Protein AF-A0A7Z9JNP3-F1 (afdb_monomer_lite)

Sequence (221 aa):
MPEEWVGAFLYWDGLEEPARVAVDQLIESVGLEGPLVWSDNAQQACYLELWRLRQGDVSQTTNIVERLRAGANDPNPAYGRNALCALTLEVIRADKTGSSEAADLIQRLVDVLDDGPSFSALGGLRMELAWILEERGEVETAARVIGYNSTPTPNPFSFAMSSVNREAGRLNDMAGDHARALQFYRTFVLARGSADSRLSAEVESIASRIAELEAELDQRR

Foldseek 3Di:
DPPLQQCCCQFFVVPVVSVVVSLVVLDVQQDDDAADAPVGRLVSLLSNLVSCLVVVNLPCLVVSLVSLCRRWPDCQLLATPSNVSSLLSVLSSCLSVVNPCNVVSLVVNLVSVVSHRPDLPCLVSLQSSLVSCVVVVVLVSSLVSLCSNPPLPPPLPNRRLLRSLQVNLVSCVVVVVLVRSLSSLVSNLVSCVPPDPVCVVVSVVSVVVNVVSVVVVVVVD

pLDDT: mean 83.73, std 14.32, range [40.62, 98.06]

Structure (mmCIF, N/CA/C/O backbone):
data_AF-A0A7Z9JNP3-F1
#
_entry.id   AF-A0A7Z9JNP3-F1
#
loop_
_atom_site.group_PDB
_atom_site.id
_atom_site.type_symbol
_atom_site.label_atom_id
_atom_site.label_alt_id
_atom_site.label_comp_id
_atom_site.label_asym_id
_atom_site.label_entity_id
_atom_site.label_seq_id
_atom_site.pdbx_PDB_ins_code
_atom_site.Cartn_x
_atom_site.Cartn_y
_atom_site.Cartn_z
_atom_site.occupancy
_atom_site.B_iso_or_equiv
_atom_site.auth_seq_id
_atom_site.auth_comp_id
_atom_site.auth_asym_id
_atom_site.auth_atom_id
_atom_site.pdbx_PDB_model_num
ATOM 1 N N . MET A 1 1 ? 22.320 5.758 4.653 1.00 47.47 1 MET A N 1
ATOM 2 C CA . MET A 1 1 ? 21.188 5.771 5.606 1.00 47.47 1 MET A CA 1
ATOM 3 C C . MET A 1 1 ? 20.684 4.333 5.713 1.00 47.47 1 MET A C 1
ATOM 5 O O . MET A 1 1 ? 20.683 3.694 4.668 1.00 47.47 1 MET A O 1
ATOM 9 N N . PRO A 1 2 ? 20.365 3.765 6.894 1.00 56.34 2 PRO A N 1
ATOM 10 C CA . PRO A 1 2 ? 19.871 2.385 6.940 1.00 56.34 2 PRO A CA 1
ATOM 11 C C . PRO A 1 2 ? 18.589 2.263 6.101 1.00 56.34 2 PRO A C 1
ATOM 13 O O . PRO A 1 2 ? 17.761 3.170 6.141 1.00 56.34 2 PRO A O 1
ATOM 16 N N . GLU A 1 3 ? 18.446 1.181 5.333 1.00 59.31 3 GLU A N 1
ATOM 17 C CA . GLU A 1 3 ? 17.363 0.956 4.350 1.00 59.31 3 GLU A CA 1
ATOM 18 C C . GLU A 1 3 ? 15.958 1.150 4.935 1.00 59.31 3 GLU A C 1
ATOM 20 O O . GLU A 1 3 ? 15.046 1.624 4.260 1.00 59.31 3 GLU A O 1
ATOM 25 N N . GLU A 1 4 ? 15.807 0.850 6.223 1.00 59.31 4 GLU A N 1
ATOM 26 C CA . GLU A 1 4 ? 14.577 1.050 6.983 1.00 59.31 4 GLU A CA 1
ATOM 27 C C . GLU A 1 4 ? 14.137 2.521 6.959 1.00 59.31 4 GLU A C 1
ATOM 29 O O . GLU A 1 4 ? 12.992 2.802 6.619 1.00 59.31 4 GLU A O 1
ATOM 34 N N . TRP A 1 5 ? 15.048 3.473 7.182 1.00 58.75 5 TRP A N 1
ATOM 35 C CA . TRP A 1 5 ? 14.739 4.910 7.212 1.00 58.75 5 TRP A CA 1
ATOM 36 C C . TRP A 1 5 ? 14.273 5.458 5.865 1.00 58.75 5 TRP A C 1
ATOM 38 O O . TRP A 1 5 ? 13.402 6.324 5.825 1.00 58.75 5 TRP A O 1
ATOM 48 N N . VAL A 1 6 ? 14.802 4.921 4.764 1.00 64.31 6 VAL A N 1
ATOM 49 C CA . VAL A 1 6 ? 14.357 5.280 3.412 1.00 64.31 6 VAL A CA 1
ATOM 50 C C . VAL A 1 6 ? 12.891 4.887 3.223 1.00 64.31 6 VAL A C 1
ATOM 52 O O . VAL A 1 6 ? 12.087 5.701 2.776 1.00 64.31 6 VAL A O 1
ATOM 55 N N . GLY A 1 7 ? 12.510 3.688 3.670 1.00 62.34 7 GLY A N 1
ATOM 56 C CA . GLY A 1 7 ? 11.112 3.264 3.698 1.00 62.34 7 GLY A CA 1
ATOM 57 C C . GLY A 1 7 ? 10.208 4.199 4.517 1.00 62.34 7 GLY A C 1
ATOM 58 O O . GLY A 1 7 ? 9.111 4.514 4.062 1.00 62.34 7 GLY A O 1
ATOM 59 N N . ALA A 1 8 ? 10.643 4.691 5.689 1.00 63.53 8 ALA A N 1
ATOM 60 C CA . ALA A 1 8 ? 9.829 5.623 6.506 1.00 63.53 8 ALA A CA 1
ATOM 61 C C . ALA A 1 8 ? 9.504 6.887 5.768 1.00 63.53 8 ALA A C 1
ATOM 63 O O . ALA A 1 8 ? 8.351 7.320 5.757 1.00 63.53 8 ALA A O 1
ATOM 64 N N . PHE A 1 9 ? 10.549 7.500 5.229 1.00 65.50 9 PHE A N 1
ATOM 65 C CA . PHE A 1 9 ? 10.418 8.811 4.645 1.00 65.50 9 PHE A CA 1
ATOM 66 C C . PHE A 1 9 ? 9.533 8.748 3.403 1.00 65.50 9 PHE A C 1
ATOM 68 O O . PHE A 1 9 ? 8.703 9.629 3.210 1.00 65.50 9 PHE A O 1
ATOM 75 N N . LEU A 1 10 ? 9.616 7.661 2.632 1.00 66.62 10 LEU A N 1
ATOM 76 C CA . LEU A 1 10 ? 8.802 7.484 1.432 1.00 66.62 10 LEU A CA 1
ATOM 77 C C . LEU A 1 10 ? 7.345 7.082 1.717 1.00 66.62 10 LEU A C 1
ATOM 79 O O . LEU A 1 10 ? 6.461 7.502 0.970 1.00 66.62 10 LEU A O 1
ATOM 83 N N . TYR A 1 11 ? 7.073 6.290 2.762 1.00 61.62 11 TYR A N 1
ATOM 84 C CA . TYR A 1 11 ? 5.750 5.662 2.932 1.00 61.62 11 TYR A CA 1
ATOM 85 C C . TYR A 1 11 ? 5.031 5.959 4.242 1.00 61.62 11 TYR A C 1
ATOM 87 O O . TYR A 1 11 ? 3.802 5.938 4.259 1.00 61.62 11 TYR A O 1
ATOM 95 N N . TRP A 1 12 ? 5.747 6.216 5.335 1.00 64.75 12 TRP A N 1
ATOM 96 C CA . TRP A 1 12 ? 5.197 5.929 6.661 1.00 64.75 12 TRP A CA 1
ATOM 97 C C . TRP A 1 12 ? 5.073 7.131 7.584 1.00 64.75 12 TRP A C 1
ATOM 99 O O . TRP A 1 12 ? 4.106 7.186 8.343 1.00 64.75 12 TRP A O 1
ATOM 109 N N . ASP A 1 13 ? 5.992 8.092 7.490 1.00 59.16 13 ASP A N 1
ATOM 110 C CA . ASP A 1 13 ? 5.968 9.303 8.321 1.00 59.16 13 ASP A CA 1
ATOM 111 C C . ASP A 1 13 ? 5.524 10.558 7.548 1.00 59.16 13 ASP A C 1
ATOM 113 O O . ASP A 1 13 ? 5.368 11.621 8.144 1.00 59.16 13 ASP A O 1
ATOM 117 N N . GLY A 1 14 ? 5.304 10.454 6.229 1.00 56.72 14 GLY A N 1
ATOM 118 C CA . GLY A 1 14 ? 4.785 11.556 5.405 1.00 56.72 14 GLY A CA 1
ATOM 119 C C . GLY A 1 14 ? 5.696 12.790 5.353 1.00 56.72 14 GLY A C 1
ATOM 120 O O . GLY A 1 14 ? 5.239 13.887 5.039 1.00 56.72 14 GLY A O 1
ATOM 121 N N . LEU A 1 15 ? 6.979 12.632 5.689 1.00 65.88 15 LEU A N 1
ATOM 122 C CA . LEU A 1 15 ? 7.949 13.722 5.724 1.00 65.88 15 LEU A CA 1
ATOM 123 C C . LEU A 1 15 ? 8.593 13.893 4.343 1.00 65.88 15 LEU A C 1
ATOM 125 O O . LEU A 1 15 ? 9.523 13.170 3.990 1.00 65.88 15 LEU A O 1
ATOM 129 N N . GLU A 1 16 ? 8.114 14.878 3.582 1.00 67.81 16 GLU A N 1
ATOM 130 C CA . GLU A 1 16 ? 8.533 15.118 2.193 1.00 67.81 16 GLU A CA 1
ATOM 131 C C . GLU A 1 16 ? 10.032 15.446 2.050 1.00 67.81 16 GLU A C 1
ATOM 133 O O . GLU A 1 16 ? 10.705 14.903 1.177 1.00 67.81 16 GLU A O 1
ATOM 138 N N . GLU A 1 17 ? 10.581 16.297 2.920 1.00 71.31 17 GLU A N 1
ATOM 139 C CA . GLU A 1 17 ? 11.987 16.724 2.843 1.00 71.31 17 GLU A CA 1
ATOM 140 C C . GLU A 1 17 ? 12.977 15.548 3.018 1.00 71.31 17 GLU A C 1
ATOM 142 O O . GLU A 1 17 ? 13.812 15.318 2.139 1.00 71.31 17 GLU A O 1
ATOM 147 N N . PRO A 1 18 ? 12.868 14.714 4.074 1.00 70.94 18 PRO A N 1
ATOM 148 C CA . PRO A 1 18 ? 13.636 13.473 4.168 1.00 70.94 18 PRO A CA 1
ATOM 149 C C . PRO A 1 18 ? 13.397 12.486 3.018 1.00 70.94 18 PRO A C 1
ATOM 151 O O . PRO A 1 18 ? 14.323 11.768 2.634 1.00 70.94 18 PRO A O 1
ATOM 154 N N . ALA A 1 19 ? 12.182 12.445 2.457 1.00 73.00 19 ALA A N 1
ATOM 155 C CA . ALA A 1 19 ? 11.850 11.563 1.340 1.00 73.00 19 ALA A CA 1
ATOM 156 C C . ALA A 1 19 ? 12.645 11.938 0.085 1.00 73.00 19 ALA A C 1
ATOM 158 O O . ALA A 1 19 ? 13.224 11.064 -0.556 1.00 73.00 19 ALA A O 1
ATOM 159 N N . ARG A 1 20 ? 12.751 13.238 -0.223 1.00 78.44 20 ARG A N 1
ATOM 160 C CA . ARG A 1 20 ? 13.535 13.743 -1.363 1.00 78.44 20 ARG A CA 1
ATOM 161 C C . ARG A 1 20 ? 15.013 13.367 -1.257 1.00 78.44 20 ARG A C 1
ATOM 163 O O . ARG A 1 20 ? 15.577 12.855 -2.217 1.00 78.44 20 ARG A O 1
ATOM 170 N N . VAL A 1 21 ? 15.617 13.528 -0.077 1.00 78.31 21 VAL A N 1
ATOM 171 C CA . VAL A 1 21 ? 17.020 13.130 0.156 1.00 78.31 21 VAL A CA 1
ATOM 172 C C . VAL A 1 21 ? 17.218 11.621 -0.026 1.00 78.31 21 VAL A C 1
ATOM 174 O O . VAL A 1 21 ? 18.245 11.182 -0.545 1.00 78.31 21 VAL A O 1
ATOM 177 N N . ALA A 1 22 ? 16.244 10.814 0.397 1.00 79.88 22 ALA A N 1
ATOM 178 C CA . ALA A 1 22 ? 16.296 9.368 0.231 1.00 79.88 22 ALA A CA 1
ATOM 179 C C . ALA A 1 22 ? 16.173 8.942 -1.246 1.00 79.88 22 ALA A C 1
ATOM 181 O O . ALA A 1 22 ? 16.866 8.017 -1.667 1.00 79.88 22 ALA A O 1
ATOM 182 N N . VAL A 1 23 ? 15.350 9.634 -2.043 1.00 84.44 23 VAL A N 1
ATOM 183 C CA . VAL A 1 23 ? 15.176 9.370 -3.484 1.00 84.44 23 VAL A CA 1
ATOM 184 C C . VAL A 1 23 ? 16.486 9.514 -4.255 1.00 84.44 23 VAL A C 1
ATOM 186 O O . VAL A 1 23 ? 16.815 8.620 -5.034 1.00 84.44 23 VAL A O 1
ATOM 189 N N . ASP A 1 24 ? 17.258 10.576 -4.020 1.00 83.00 24 ASP A N 1
ATOM 190 C CA . ASP A 1 24 ? 18.524 10.793 -4.736 1.00 83.00 24 ASP A CA 1
ATOM 191 C C . ASP A 1 24 ? 19.518 9.641 -4.497 1.00 83.00 24 ASP A C 1
ATOM 193 O O . ASP A 1 24 ? 20.153 9.149 -5.431 1.00 83.00 24 ASP A O 1
ATOM 197 N N . GLN A 1 25 ? 19.587 9.137 -3.260 1.00 80.88 25 GLN A N 1
ATOM 198 C CA . GLN A 1 25 ? 20.422 7.982 -2.901 1.00 80.88 25 GLN A CA 1
ATOM 199 C C . GLN A 1 25 ? 19.912 6.682 -3.536 1.00 80.88 25 GLN A C 1
ATOM 201 O O . GLN A 1 25 ? 20.702 5.842 -3.976 1.00 80.88 25 GLN A O 1
ATOM 206 N N . LEU A 1 26 ? 18.589 6.507 -3.606 1.00 85.25 26 LEU A N 1
ATOM 207 C CA . LEU A 1 26 ? 17.993 5.348 -4.261 1.00 85.25 26 LEU A CA 1
ATOM 208 C C . LEU A 1 26 ? 18.304 5.329 -5.757 1.00 85.25 26 LEU A C 1
ATOM 210 O O . LEU A 1 26 ? 18.683 4.276 -6.264 1.00 85.25 26 LEU A O 1
ATOM 214 N N . ILE A 1 27 ? 18.207 6.470 -6.447 1.00 88.38 27 ILE A N 1
ATOM 215 C CA . ILE A 1 27 ? 18.516 6.570 -7.882 1.00 88.38 27 ILE A CA 1
ATOM 216 C C . ILE A 1 27 ? 19.938 6.074 -8.166 1.00 88.38 27 ILE A C 1
ATOM 218 O O . ILE A 1 27 ? 20.132 5.287 -9.093 1.00 88.38 27 ILE A O 1
ATOM 222 N N . GLU A 1 28 ? 20.914 6.482 -7.351 1.00 86.56 28 GLU A N 1
ATOM 223 C CA . GLU A 1 28 ? 22.301 6.033 -7.495 1.00 86.56 28 GLU A CA 1
ATOM 224 C C . GLU A 1 28 ? 22.440 4.518 -7.266 1.00 86.56 28 GLU A C 1
ATOM 226 O O . GLU A 1 28 ? 23.049 3.826 -8.081 1.00 86.56 28 GLU A O 1
ATOM 231 N N . SER A 1 29 ? 21.824 3.979 -6.206 1.00 85.94 29 SER A N 1
ATOM 232 C CA . SER A 1 29 ? 21.938 2.550 -5.863 1.00 85.94 29 SER A CA 1
ATOM 233 C C . SER A 1 29 ? 21.256 1.596 -6.856 1.00 85.94 29 SER A C 1
ATOM 235 O O . SER A 1 29 ? 21.731 0.481 -7.075 1.00 85.94 29 SER A O 1
ATOM 237 N N . VAL A 1 30 ? 20.152 2.018 -7.480 1.00 90.94 30 VAL A N 1
ATOM 238 C CA . VAL A 1 30 ? 19.387 1.195 -8.433 1.00 90.94 30 VAL A CA 1
ATOM 239 C C . VAL A 1 30 ? 20.140 1.009 -9.750 1.00 90.94 30 VAL A C 1
ATOM 241 O O . VAL A 1 30 ? 20.012 -0.032 -10.405 1.00 90.94 30 VAL A O 1
ATOM 244 N N . GLY A 1 31 ? 20.939 2.003 -10.142 1.00 88.12 31 GLY A N 1
ATOM 245 C CA . GLY A 1 31 ? 21.643 2.008 -11.418 1.00 88.12 31 GLY A CA 1
ATOM 246 C C . GLY A 1 31 ? 20.706 2.035 -12.634 1.00 88.12 31 GLY A C 1
ATOM 247 O O . GLY A 1 31 ? 19.482 1.897 -12.542 1.00 88.12 31 GLY A O 1
ATOM 248 N N . LEU A 1 32 ? 21.296 2.224 -13.813 1.00 86.56 32 LEU A N 1
ATOM 249 C CA . LEU A 1 32 ? 20.543 2.491 -15.045 1.00 86.56 32 LEU A CA 1
ATOM 250 C C . LEU A 1 32 ? 20.162 1.230 -15.829 1.00 86.56 32 LEU A C 1
ATOM 252 O O . LEU A 1 32 ? 19.174 1.242 -16.556 1.00 86.56 32 LEU A O 1
ATOM 256 N N . GLU A 1 33 ? 20.921 0.142 -15.689 1.00 89.25 33 GLU A N 1
ATOM 257 C CA . GLU A 1 33 ? 20.794 -1.038 -16.548 1.00 89.25 33 GLU A CA 1
ATOM 258 C C . GLU A 1 33 ? 20.901 -2.350 -15.760 1.00 89.25 33 GLU A C 1
ATOM 260 O O . GLU A 1 33 ? 21.256 -2.378 -14.581 1.00 89.25 33 GLU A O 1
ATOM 265 N N . GLY A 1 34 ? 20.587 -3.450 -16.445 1.00 94.00 34 GLY A N 1
ATOM 266 C CA . GLY A 1 34 ? 20.754 -4.811 -15.946 1.00 94.00 34 GLY A CA 1
ATOM 267 C C . GLY A 1 34 ? 19.619 -5.314 -15.043 1.00 94.00 34 GLY A C 1
ATOM 268 O O . GLY A 1 34 ? 18.765 -4.534 -14.606 1.00 94.00 34 GLY A O 1
ATOM 269 N N . PRO A 1 35 ? 19.585 -6.632 -14.776 1.00 96.69 35 PRO A N 1
ATOM 270 C CA . PRO A 1 35 ? 18.631 -7.234 -13.850 1.00 96.69 35 PRO A CA 1
ATOM 271 C C . PRO A 1 35 ? 18.764 -6.662 -12.434 1.00 96.69 35 PRO A C 1
ATOM 273 O O . PRO A 1 35 ? 19.869 -6.376 -11.977 1.00 96.69 35 PRO A O 1
ATOM 276 N N . LEU A 1 36 ? 17.640 -6.535 -11.730 1.00 96.19 36 LEU A N 1
ATOM 277 C CA . LEU A 1 36 ? 17.607 -6.105 -10.332 1.00 96.19 36 LEU A CA 1
ATOM 278 C C . LEU A 1 36 ? 17.542 -7.327 -9.417 1.00 96.19 36 LEU A C 1
ATOM 280 O O . LEU A 1 36 ? 16.616 -8.123 -9.542 1.00 96.19 36 LEU A O 1
ATOM 284 N N . VAL A 1 37 ? 18.468 -7.472 -8.471 1.00 93.44 37 VAL A N 1
ATOM 285 C CA . VAL A 1 37 ? 18.513 -8.618 -7.542 1.00 93.44 37 VAL A CA 1
ATOM 286 C C . VAL A 1 37 ? 18.136 -8.157 -6.135 1.00 93.44 37 VAL A C 1
ATOM 288 O O . VAL A 1 37 ? 18.590 -7.109 -5.678 1.00 93.44 37 VAL A O 1
ATOM 291 N N . TRP A 1 38 ? 17.289 -8.923 -5.434 1.00 88.94 38 TRP A N 1
ATOM 292 C CA . TRP A 1 38 ? 16.749 -8.514 -4.126 1.00 88.94 38 TRP A CA 1
ATOM 293 C C . TRP A 1 38 ? 17.805 -8.258 -3.053 1.00 88.94 38 TRP A C 1
ATOM 295 O O . TRP A 1 38 ? 17.604 -7.383 -2.220 1.00 88.94 38 TRP A O 1
ATOM 305 N N . SER A 1 39 ? 18.910 -9.004 -3.057 1.00 85.69 39 SER A N 1
ATOM 306 C CA . SER A 1 39 ? 20.009 -8.813 -2.102 1.00 85.69 39 SER A CA 1
ATOM 307 C C . SER A 1 39 ? 20.830 -7.547 -2.341 1.00 85.69 39 SER A C 1
ATOM 309 O O . SER A 1 39 ? 21.627 -7.198 -1.475 1.00 85.69 39 SER A O 1
ATOM 311 N N . ASP A 1 40 ? 20.650 -6.894 -3.493 1.00 88.69 40 ASP A N 1
ATOM 312 C CA . ASP A 1 40 ? 21.568 -5.868 -3.979 1.00 88.69 40 ASP A CA 1
ATOM 313 C C . ASP A 1 40 ? 20.840 -4.530 -4.172 1.00 88.69 40 ASP A C 1
ATOM 315 O O . ASP A 1 40 ? 21.176 -3.544 -3.522 1.00 88.69 40 ASP A O 1
ATOM 319 N N . ASN A 1 41 ? 19.851 -4.482 -5.072 1.00 89.62 41 ASN A N 1
ATOM 320 C CA . ASN A 1 41 ? 19.238 -3.225 -5.521 1.00 89.62 41 ASN A CA 1
ATOM 321 C C . ASN A 1 41 ? 17.733 -3.303 -5.851 1.00 89.62 41 ASN A C 1
ATOM 323 O O . ASN A 1 41 ? 17.101 -2.269 -6.089 1.00 89.62 41 ASN A O 1
ATOM 327 N N . ALA A 1 42 ? 17.120 -4.493 -5.879 1.00 91.25 42 ALA A N 1
ATOM 328 C CA . ALA A 1 42 ? 15.709 -4.613 -6.264 1.00 91.25 42 ALA A CA 1
ATOM 329 C C . ALA A 1 42 ? 14.751 -4.022 -5.222 1.00 91.25 42 ALA A C 1
ATOM 331 O O . ALA A 1 42 ? 13.714 -3.471 -5.588 1.00 91.25 42 ALA A O 1
ATOM 332 N N . GLN A 1 43 ? 15.089 -4.106 -3.932 1.00 87.00 43 GLN A N 1
ATOM 333 C CA . GLN A 1 43 ? 14.263 -3.522 -2.875 1.00 87.00 43 GLN A CA 1
ATOM 334 C C . GLN A 1 43 ? 14.256 -1.989 -2.964 1.00 87.00 43 GLN A C 1
ATOM 336 O O . GLN A 1 43 ? 13.201 -1.363 -2.874 1.00 87.00 43 GLN A O 1
ATOM 341 N N . GLN A 1 44 ? 15.423 -1.398 -3.210 1.00 86.88 44 GLN A N 1
ATOM 342 C CA . GLN A 1 44 ? 15.619 0.031 -3.434 1.00 86.88 44 GLN A CA 1
ATOM 343 C C . GLN A 1 44 ? 14.837 0.494 -4.667 1.00 86.88 44 GLN A C 1
ATOM 345 O O . GLN A 1 44 ? 14.115 1.487 -4.598 1.00 86.88 44 GLN A O 1
ATOM 350 N N . ALA A 1 45 ? 14.910 -0.265 -5.765 1.00 91.62 45 ALA A N 1
ATOM 351 C CA . ALA A 1 45 ? 14.143 0.010 -6.978 1.00 91.62 45 ALA A CA 1
ATOM 352 C C . ALA A 1 45 ? 12.634 -0.049 -6.730 1.00 91.62 45 ALA A C 1
ATOM 354 O O . ALA A 1 45 ? 11.900 0.804 -7.220 1.00 91.62 45 ALA A O 1
ATOM 355 N N . CYS A 1 46 ? 12.182 -1.015 -5.927 1.00 89.62 46 CYS A N 1
ATOM 356 C CA . CYS A 1 46 ? 10.783 -1.146 -5.546 1.00 89.62 46 CYS A CA 1
ATOM 357 C C . CYS A 1 46 ? 10.274 0.112 -4.826 1.00 89.62 46 CYS A C 1
ATOM 359 O O . CYS A 1 46 ? 9.280 0.704 -5.237 1.00 89.62 46 CYS A O 1
ATOM 361 N N . TYR A 1 47 ? 10.985 0.561 -3.787 1.00 86.12 47 TYR A N 1
ATOM 362 C CA . TYR A 1 47 ? 10.610 1.758 -3.029 1.00 86.12 47 TYR A CA 1
ATOM 363 C C . TYR A 1 47 ? 10.745 3.052 -3.838 1.00 86.12 47 TYR A C 1
ATOM 365 O O . TYR A 1 47 ? 9.916 3.951 -3.729 1.00 86.12 47 TYR A O 1
ATOM 373 N N . LEU A 1 48 ? 11.765 3.165 -4.686 1.00 88.62 48 LEU A N 1
ATOM 374 C CA . LEU A 1 48 ? 11.883 4.321 -5.567 1.00 88.62 48 LEU A CA 1
ATOM 375 C C . LEU A 1 48 ? 10.680 4.410 -6.512 1.00 88.62 48 LEU A C 1
ATOM 377 O O . LEU A 1 48 ? 10.106 5.485 -6.695 1.00 88.62 48 LEU A O 1
ATOM 381 N N . GLU A 1 49 ? 10.288 3.280 -7.097 1.00 92.25 49 GLU A N 1
ATOM 382 C CA . GLU A 1 49 ? 9.244 3.268 -8.108 1.00 92.25 49 GLU A CA 1
ATOM 383 C C . GLU A 1 49 ? 7.844 3.440 -7.513 1.00 92.25 49 GLU A C 1
ATOM 385 O O . GLU A 1 49 ? 7.063 4.197 -8.086 1.00 92.25 49 GLU A O 1
ATOM 390 N N . LEU A 1 50 ? 7.514 2.868 -6.339 1.00 88.75 50 LEU A N 1
ATOM 391 C CA . LEU A 1 50 ? 6.206 3.199 -5.749 1.00 88.75 50 LEU A CA 1
ATOM 392 C C . LEU A 1 50 ? 6.153 4.669 -5.312 1.00 88.75 50 LEU A C 1
ATOM 394 O O . LEU A 1 50 ? 5.105 5.293 -5.451 1.00 88.75 50 LEU A O 1
ATOM 398 N N . TRP A 1 51 ? 7.264 5.264 -4.853 1.00 85.62 51 TRP A N 1
ATOM 399 C CA . TRP A 1 51 ? 7.287 6.702 -4.570 1.00 85.62 51 TRP A CA 1
ATOM 400 C C . TRP A 1 51 ? 6.997 7.532 -5.828 1.00 85.62 51 TRP A C 1
ATOM 402 O O . TRP A 1 51 ? 6.114 8.389 -5.792 1.00 85.62 51 TRP A O 1
ATOM 412 N N . ARG A 1 52 ? 7.663 7.242 -6.957 1.00 89.56 52 ARG A N 1
ATOM 413 C CA . ARG A 1 52 ? 7.403 7.906 -8.250 1.00 89.56 52 ARG A CA 1
ATOM 414 C C . ARG A 1 52 ? 5.950 7.767 -8.686 1.00 89.56 52 ARG A C 1
ATOM 416 O O . ARG A 1 52 ? 5.310 8.768 -9.006 1.00 89.56 52 ARG A O 1
ATOM 423 N N . LEU A 1 53 ? 5.399 6.558 -8.594 1.00 91.19 53 LEU A N 1
ATOM 424 C CA . LEU A 1 53 ? 4.001 6.294 -8.918 1.00 91.19 53 LEU A CA 1
ATOM 425 C C . LEU A 1 53 ? 3.046 7.125 -8.050 1.00 91.19 53 LEU A C 1
ATOM 427 O O . LEU A 1 53 ? 2.077 7.681 -8.572 1.00 91.19 53 LEU A O 1
ATOM 431 N N . ARG A 1 54 ? 3.315 7.293 -6.748 1.00 84.75 54 ARG A N 1
ATOM 432 C CA . ARG A 1 54 ? 2.517 8.183 -5.879 1.00 84.75 54 ARG A CA 1
ATOM 433 C C . ARG A 1 54 ? 2.585 9.646 -6.316 1.00 84.75 54 ARG A C 1
ATOM 435 O O . ARG A 1 54 ? 1.567 10.325 -6.245 1.00 84.75 54 ARG A O 1
ATOM 442 N N . GLN A 1 55 ? 3.725 10.096 -6.844 1.00 86.50 55 GLN A N 1
ATOM 443 C CA . GLN A 1 55 ? 3.867 11.422 -7.465 1.00 86.50 55 GLN A CA 1
ATOM 444 C C . GLN A 1 55 ? 3.217 11.523 -8.860 1.00 86.50 55 GLN A C 1
ATOM 446 O O . GLN A 1 55 ? 3.207 12.596 -9.459 1.00 86.50 55 GLN A O 1
ATOM 451 N N . GLY A 1 56 ? 2.674 10.422 -9.391 1.00 89.94 56 GLY A N 1
ATOM 452 C CA . GLY A 1 56 ? 2.087 10.356 -10.730 1.00 89.94 56 GLY A CA 1
ATOM 453 C C . GLY A 1 56 ? 3.105 10.136 -11.853 1.00 89.94 56 GLY A C 1
ATOM 454 O O . GLY A 1 56 ? 2.725 10.153 -13.022 1.00 89.94 56 GLY A O 1
ATOM 455 N N . ASP A 1 57 ? 4.378 9.905 -11.528 1.00 93.81 57 ASP A N 1
ATOM 456 C CA . ASP A 1 57 ? 5.399 9.550 -12.511 1.00 93.81 57 ASP A CA 1
ATOM 457 C C . ASP A 1 57 ? 5.354 8.043 -12.794 1.00 93.81 57 ASP A C 1
ATOM 459 O O . ASP A 1 57 ? 5.716 7.220 -11.957 1.00 93.81 57 ASP A O 1
ATOM 463 N N . VAL A 1 58 ? 4.893 7.695 -13.997 1.00 95.69 58 VAL A N 1
ATOM 464 C CA . VAL A 1 58 ? 4.804 6.315 -14.510 1.00 95.69 58 VAL A CA 1
ATOM 465 C C . VAL A 1 58 ? 5.896 5.999 -15.541 1.00 95.69 58 VAL A C 1
ATOM 467 O O . VAL A 1 58 ? 5.854 4.955 -16.198 1.00 95.69 58 VAL A O 1
ATOM 470 N N . SER A 1 59 ? 6.834 6.926 -15.771 1.00 94.38 59 SER A N 1
ATOM 471 C CA . SER A 1 59 ? 7.724 6.899 -16.940 1.00 94.38 59 SER A CA 1
ATOM 472 C C . SER A 1 59 ? 8.736 5.753 -16.917 1.00 94.38 59 SER A C 1
ATOM 474 O O . SER A 1 59 ? 9.117 5.254 -17.975 1.00 94.38 59 SER A O 1
ATOM 476 N N . GLN A 1 60 ? 9.152 5.316 -15.726 1.00 95.00 60 GLN A N 1
ATOM 477 C CA . GLN A 1 60 ? 10.161 4.269 -15.541 1.00 95.00 60 GLN A CA 1
ATOM 478 C C . GLN A 1 60 ? 9.565 2.906 -15.185 1.00 95.00 60 GLN A C 1
ATOM 480 O O . GLN A 1 60 ? 10.270 1.898 -15.240 1.00 95.00 60 GLN A O 1
ATOM 485 N N . THR A 1 61 ? 8.269 2.840 -14.883 1.00 96.56 61 THR A N 1
ATOM 486 C CA . THR A 1 61 ? 7.680 1.663 -14.242 1.00 96.56 61 THR A CA 1
ATOM 487 C C . THR A 1 61 ? 7.815 0.406 -15.088 1.00 96.56 61 THR A C 1
ATOM 489 O O . THR A 1 61 ? 8.198 -0.637 -14.568 1.00 96.56 61 THR A O 1
ATOM 492 N N . THR A 1 62 ? 7.582 0.498 -16.401 1.00 96.94 62 THR A N 1
ATOM 493 C CA . THR A 1 62 ? 7.752 -0.646 -17.312 1.00 96.94 62 THR A CA 1
ATOM 494 C C . THR A 1 62 ? 9.191 -1.170 -17.298 1.00 96.94 62 THR A C 1
ATOM 496 O O . THR A 1 62 ? 9.399 -2.374 -17.174 1.00 96.94 62 THR A O 1
ATOM 499 N N . ASN A 1 63 ? 10.187 -0.278 -17.348 1.00 97.25 63 ASN A N 1
ATOM 500 C CA . ASN A 1 63 ? 11.597 -0.668 -17.315 1.00 97.25 63 ASN A CA 1
ATOM 501 C C . ASN A 1 63 ? 11.967 -1.337 -15.982 1.00 97.25 63 ASN A C 1
ATOM 503 O O . ASN A 1 63 ? 12.602 -2.391 -15.974 1.00 97.25 63 ASN A O 1
ATOM 507 N N . ILE A 1 64 ? 11.540 -0.762 -14.855 1.00 97.38 64 ILE A N 1
ATOM 508 C CA . ILE A 1 64 ? 11.809 -1.330 -13.530 1.00 97.38 64 ILE A CA 1
ATOM 509 C C . ILE A 1 64 ? 11.151 -2.705 -13.381 1.00 97.38 64 ILE A C 1
ATOM 511 O O . ILE A 1 64 ? 11.806 -3.644 -12.934 1.00 97.38 64 ILE A O 1
ATOM 515 N N . VAL A 1 65 ? 9.899 -2.865 -13.819 1.00 97.69 65 VAL A N 1
ATOM 516 C CA . VAL A 1 65 ? 9.183 -4.152 -13.815 1.00 97.69 65 VAL A CA 1
ATOM 517 C C . VAL A 1 65 ? 9.933 -5.217 -14.618 1.00 97.69 65 VAL A C 1
ATOM 519 O O . VAL A 1 65 ? 10.109 -6.338 -14.138 1.00 97.69 65 VAL A O 1
ATOM 522 N N . GLU A 1 66 ? 10.417 -4.888 -15.817 1.00 97.94 66 GLU A N 1
ATOM 523 C CA . GLU A 1 66 ? 11.200 -5.813 -16.645 1.00 97.94 66 GLU A CA 1
ATOM 524 C C . GLU A 1 66 ? 12.514 -6.214 -15.967 1.00 97.94 66 GLU A C 1
ATOM 526 O O . GLU A 1 66 ? 12.856 -7.399 -15.921 1.00 97.94 66 GLU A O 1
ATOM 531 N N . ARG A 1 67 ? 13.226 -5.252 -15.373 1.00 98.06 67 ARG A N 1
ATOM 532 C CA . ARG A 1 67 ? 14.482 -5.512 -14.655 1.00 98.06 67 ARG A CA 1
ATOM 533 C C . ARG A 1 67 ? 14.267 -6.347 -13.389 1.00 98.06 67 ARG A C 1
ATOM 535 O O . ARG A 1 67 ? 15.077 -7.230 -13.104 1.00 98.06 67 ARG A O 1
ATOM 542 N N . LEU A 1 68 ? 13.173 -6.117 -12.658 1.00 97.12 68 LEU A N 1
ATOM 543 C CA . LEU A 1 68 ? 12.764 -6.931 -11.507 1.00 97.12 68 LEU A CA 1
ATOM 544 C C . LEU A 1 68 ? 12.471 -8.370 -11.933 1.00 97.12 68 LEU A C 1
ATOM 546 O O . LEU A 1 68 ? 12.965 -9.306 -11.305 1.00 97.12 68 LEU A O 1
ATOM 550 N N . ARG A 1 69 ? 11.717 -8.559 -13.020 1.00 97.06 69 ARG A N 1
ATOM 551 C CA . ARG A 1 69 ? 11.425 -9.888 -13.579 1.00 97.06 69 ARG A CA 1
ATOM 552 C C . ARG A 1 69 ? 12.692 -10.611 -14.025 1.00 97.06 69 ARG A C 1
ATOM 554 O O . ARG A 1 69 ? 12.843 -11.790 -13.728 1.00 97.06 69 ARG A O 1
ATOM 561 N N . ALA A 1 70 ? 13.614 -9.907 -14.679 1.00 97.19 70 ALA A N 1
ATOM 562 C CA . ALA A 1 70 ? 14.873 -10.482 -15.144 1.00 97.19 70 ALA A CA 1
ATOM 563 C C . ALA A 1 70 ? 15.779 -10.964 -13.996 1.00 97.19 70 ALA A C 1
ATOM 565 O O . ALA A 1 70 ? 16.522 -11.925 -14.173 1.00 97.19 70 ALA A O 1
ATOM 566 N N . GLY A 1 71 ? 15.728 -10.310 -12.831 1.00 95.56 71 GLY A N 1
ATOM 567 C CA . GLY A 1 71 ? 16.498 -10.707 -11.646 1.00 95.56 71 GLY A CA 1
ATOM 568 C C . GLY A 1 71 ? 15.717 -11.558 -10.640 1.00 95.56 71 GLY A C 1
ATOM 569 O O . GLY A 1 71 ? 16.188 -11.774 -9.523 1.00 95.56 71 GLY A O 1
ATOM 570 N N . ALA A 1 72 ? 14.508 -12.008 -10.989 1.00 93.06 72 ALA A N 1
ATOM 571 C CA . ALA A 1 72 ? 13.668 -12.782 -10.088 1.00 93.06 72 ALA A CA 1
ATOM 572 C C . ALA A 1 72 ? 14.187 -14.219 -9.939 1.00 93.06 72 ALA A C 1
ATOM 574 O O . ALA A 1 72 ? 14.212 -14.988 -10.896 1.00 93.06 72 ALA A O 1
ATOM 575 N N . ASN A 1 73 ? 14.531 -14.602 -8.707 1.00 89.44 73 ASN A N 1
ATOM 576 C CA . ASN A 1 73 ? 14.879 -15.989 -8.376 1.00 89.44 73 ASN A CA 1
ATOM 577 C C . ASN A 1 73 ? 13.671 -16.938 -8.460 1.00 89.44 73 ASN A C 1
ATOM 579 O O . ASN A 1 73 ? 13.843 -18.131 -8.690 1.00 89.44 73 ASN A O 1
ATOM 583 N N . ASP A 1 74 ? 12.463 -16.408 -8.264 1.00 90.62 74 ASP A N 1
ATOM 584 C CA . ASP A 1 74 ? 11.200 -17.121 -8.435 1.00 90.62 74 ASP A CA 1
ATOM 585 C C . ASP A 1 74 ? 10.230 -16.208 -9.206 1.00 90.62 74 ASP A C 1
ATOM 587 O O . ASP A 1 74 ? 9.991 -15.075 -8.764 1.00 90.62 74 ASP A O 1
ATOM 591 N N . PRO A 1 75 ? 9.707 -16.641 -10.368 1.00 91.56 75 PRO A N 1
ATOM 592 C CA . PRO A 1 75 ? 8.771 -15.846 -11.156 1.00 91.56 75 PRO A CA 1
ATOM 593 C C . PRO A 1 75 ? 7.358 -15.810 -10.560 1.00 91.56 75 PRO A C 1
ATOM 595 O O . PRO A 1 75 ? 6.547 -14.987 -10.987 1.00 91.56 75 PRO A O 1
ATOM 598 N N . ASN A 1 76 ? 7.029 -16.688 -9.608 1.00 90.50 76 ASN A N 1
ATOM 599 C CA . ASN A 1 76 ? 5.741 -16.675 -8.937 1.00 90.50 76 ASN A CA 1
ATOM 600 C C . ASN A 1 76 ? 5.717 -15.550 -7.884 1.00 90.50 76 ASN A C 1
ATOM 602 O O . ASN A 1 76 ? 6.468 -15.619 -6.911 1.00 90.50 76 ASN A O 1
ATOM 606 N N . PRO A 1 77 ? 4.847 -14.532 -8.010 1.00 89.75 77 PRO A N 1
ATOM 607 C CA . PRO A 1 77 ? 4.763 -13.434 -7.044 1.00 89.75 77 PRO A CA 1
ATOM 608 C C . PRO A 1 77 ? 4.320 -13.872 -5.636 1.00 89.75 77 PRO A C 1
ATOM 610 O O . PRO A 1 77 ? 4.586 -13.151 -4.679 1.00 89.75 77 PRO A O 1
ATOM 613 N N . ALA A 1 78 ? 3.730 -15.062 -5.473 1.00 85.88 78 ALA A N 1
ATOM 614 C CA . ALA A 1 78 ? 3.467 -15.635 -4.151 1.00 85.88 78 ALA A CA 1
ATOM 615 C C . ALA A 1 78 ? 4.755 -16.091 -3.435 1.00 85.88 78 ALA A C 1
ATOM 617 O O . ALA A 1 78 ? 4.776 -16.209 -2.218 1.00 85.88 78 ALA A O 1
ATOM 618 N N . TYR A 1 79 ? 5.862 -16.318 -4.147 1.00 84.50 79 TYR A N 1
ATOM 619 C CA . TYR A 1 79 ? 7.104 -16.844 -3.558 1.00 84.50 79 TYR A CA 1
ATOM 620 C C . TYR A 1 79 ? 8.341 -15.979 -3.852 1.00 84.50 79 TYR A C 1
ATOM 622 O O . TYR A 1 79 ? 9.330 -16.033 -3.121 1.00 84.50 79 TYR A O 1
ATOM 630 N N . GLY A 1 80 ? 8.301 -15.133 -4.881 1.00 88.06 80 GLY A N 1
ATOM 631 C CA . GLY A 1 80 ? 9.401 -14.274 -5.303 1.00 88.06 80 GLY A CA 1
ATOM 632 C C . GLY A 1 80 ? 9.185 -12.811 -4.933 1.00 88.06 80 GLY A C 1
ATOM 633 O O . GLY A 1 80 ? 8.255 -12.172 -5.415 1.00 88.06 80 GLY A O 1
ATOM 634 N N . ARG A 1 81 ? 10.100 -12.226 -4.148 1.00 88.19 81 ARG A N 1
ATOM 635 C CA . ARG A 1 81 ? 10.022 -10.804 -3.745 1.00 88.19 81 ARG A CA 1
ATOM 636 C C . ARG A 1 81 ? 10.074 -9.841 -4.938 1.00 88.19 81 ARG A C 1
ATOM 638 O O . ARG A 1 81 ? 9.294 -8.896 -4.997 1.00 88.19 81 ARG A O 1
ATOM 645 N N . ASN A 1 82 ? 10.944 -10.120 -5.911 1.00 92.44 82 ASN A N 1
ATOM 646 C CA . ASN A 1 82 ? 11.001 -9.372 -7.169 1.00 92.44 82 ASN A CA 1
ATOM 647 C C . ASN A 1 82 ? 9.685 -9.462 -7.946 1.00 92.44 82 ASN A C 1
ATOM 649 O O . ASN A 1 82 ? 9.178 -8.442 -8.401 1.00 92.44 82 ASN A O 1
ATOM 653 N N . ALA A 1 83 ? 9.145 -10.675 -8.098 1.00 92.81 83 ALA A N 1
ATOM 654 C CA . ALA A 1 83 ? 7.909 -10.909 -8.834 1.00 92.81 83 ALA A CA 1
ATOM 655 C C . ALA A 1 83 ? 6.713 -10.226 -8.155 1.00 92.81 83 ALA A C 1
ATOM 657 O O . ALA A 1 83 ? 5.895 -9.617 -8.842 1.00 92.81 83 ALA A O 1
ATOM 658 N N . LEU A 1 84 ? 6.650 -10.255 -6.818 1.00 91.12 84 LEU A N 1
ATOM 659 C CA . LEU A 1 84 ? 5.639 -9.537 -6.045 1.00 91.12 84 LEU A CA 1
ATOM 660 C C . LEU A 1 84 ? 5.738 -8.026 -6.261 1.00 91.12 84 LEU A C 1
ATOM 662 O O . LEU A 1 84 ? 4.740 -7.401 -6.604 1.00 91.12 84 LEU A O 1
ATOM 666 N N . CYS A 1 85 ? 6.936 -7.448 -6.117 1.00 92.38 85 CYS A N 1
ATOM 667 C CA . CYS A 1 85 ? 7.130 -6.020 -6.360 1.00 92.38 85 CYS A CA 1
ATOM 668 C C . CYS A 1 85 ? 6.738 -5.637 -7.794 1.00 92.38 85 CYS A C 1
ATOM 670 O O . CYS A 1 85 ? 5.999 -4.677 -7.992 1.00 92.38 85 CYS A O 1
ATOM 672 N N . ALA A 1 86 ? 7.178 -6.412 -8.789 1.00 95.75 86 ALA A N 1
ATOM 673 C CA . ALA A 1 86 ? 6.841 -6.176 -10.187 1.00 95.75 86 ALA A CA 1
ATOM 674 C C . ALA A 1 86 ? 5.320 -6.158 -10.413 1.00 95.75 86 ALA A C 1
ATOM 676 O O . ALA A 1 86 ? 4.813 -5.212 -11.011 1.00 95.75 86 ALA A O 1
ATOM 677 N N . LEU A 1 87 ? 4.589 -7.145 -9.880 1.00 95.62 87 LEU A N 1
ATOM 678 C CA . LEU A 1 87 ? 3.130 -7.193 -9.988 1.00 95.62 87 LEU A CA 1
ATOM 679 C C . LEU A 1 87 ? 2.467 -5.987 -9.305 1.00 95.62 87 LEU A C 1
ATOM 681 O O . LEU A 1 87 ? 1.559 -5.390 -9.874 1.00 95.62 87 LEU A O 1
ATOM 685 N N . THR A 1 88 ? 2.926 -5.590 -8.114 1.00 94.25 88 THR A N 1
ATOM 686 C CA . THR A 1 88 ? 2.389 -4.407 -7.423 1.00 94.25 88 THR A CA 1
ATOM 687 C C . THR A 1 88 ? 2.612 -3.119 -8.219 1.00 94.25 88 THR A C 1
ATOM 689 O O . THR A 1 88 ? 1.692 -2.313 -8.345 1.00 94.25 88 THR A O 1
ATOM 692 N N . LEU A 1 89 ? 3.797 -2.931 -8.802 1.00 96.06 89 LEU A N 1
ATOM 693 C CA . LEU A 1 89 ? 4.093 -1.772 -9.649 1.00 96.06 89 LEU A CA 1
ATOM 694 C C . LEU A 1 89 ? 3.219 -1.741 -10.911 1.00 96.06 89 LEU A C 1
ATOM 696 O O . LEU A 1 89 ? 2.728 -0.680 -11.296 1.00 96.06 89 LEU A O 1
ATOM 700 N N . GLU A 1 90 ? 2.985 -2.897 -11.536 1.00 97.38 90 GLU A N 1
ATOM 701 C CA . GLU A 1 90 ? 2.076 -3.013 -12.681 1.00 97.38 90 GLU A CA 1
ATOM 702 C C . GLU A 1 90 ? 0.634 -2.674 -12.313 1.00 97.38 90 GLU A C 1
ATOM 704 O O . GLU A 1 90 ? -0.007 -1.936 -13.058 1.00 97.38 90 GLU A O 1
ATOM 709 N N . VAL A 1 91 ? 0.151 -3.157 -11.164 1.00 96.88 91 VAL A N 1
ATOM 710 C CA . VAL A 1 91 ? -1.177 -2.824 -10.631 1.00 96.88 91 VAL A CA 1
ATOM 711 C C . VAL A 1 91 ? -1.332 -1.316 -10.466 1.00 96.88 91 VAL A C 1
ATOM 713 O O . VAL A 1 91 ? -2.247 -0.732 -11.044 1.00 96.88 91 VAL A O 1
ATOM 716 N N . ILE A 1 92 ? -0.413 -0.670 -9.742 1.00 95.38 92 ILE A N 1
ATOM 717 C CA . ILE A 1 92 ? -0.497 0.770 -9.463 1.00 95.38 92 ILE A CA 1
ATOM 718 C C . ILE A 1 92 ? -0.418 1.579 -10.762 1.00 95.38 92 ILE A C 1
ATOM 720 O O . ILE A 1 92 ? -1.162 2.542 -10.944 1.00 95.38 92 ILE A O 1
ATOM 724 N N . ARG A 1 93 ? 0.459 1.195 -11.697 1.00 96.88 93 ARG A N 1
ATOM 725 C CA . ARG A 1 93 ? 0.535 1.844 -13.010 1.00 96.88 93 ARG A CA 1
ATOM 726 C C . ARG A 1 93 ? -0.760 1.673 -13.798 1.00 96.88 93 ARG A C 1
ATOM 728 O O . ARG A 1 93 ? -1.232 2.644 -14.388 1.00 96.88 93 ARG A O 1
ATOM 735 N N . ALA A 1 94 ? -1.297 0.456 -13.871 1.00 96.81 94 ALA A N 1
ATOM 736 C CA . ALA A 1 94 ? -2.515 0.161 -14.617 1.00 96.81 94 ALA A CA 1
ATOM 737 C C . ALA A 1 94 ? -3.700 0.967 -14.076 1.00 96.81 94 ALA A C 1
ATOM 739 O O . ALA A 1 94 ? -4.410 1.588 -14.864 1.00 96.81 94 ALA A O 1
ATOM 740 N N . ASP A 1 95 ? -3.847 1.029 -12.753 1.00 95.75 95 ASP A N 1
ATOM 741 C CA . ASP A 1 95 ? -4.866 1.830 -12.078 1.00 95.75 95 ASP A CA 1
ATOM 742 C C . ASP A 1 95 ? -4.701 3.335 -12.373 1.00 95.75 95 ASP A C 1
ATOM 744 O O . ASP A 1 95 ? -5.597 3.961 -12.942 1.00 95.75 95 ASP A O 1
ATOM 748 N N . LYS A 1 96 ? -3.500 3.897 -12.162 1.00 93.19 96 LYS A N 1
ATOM 749 C CA . LYS A 1 96 ? -3.212 5.326 -12.412 1.00 93.19 96 LYS A CA 1
ATOM 750 C C . LYS A 1 96 ? -3.376 5.766 -13.863 1.00 93.19 96 LYS A C 1
ATOM 752 O O . LYS A 1 96 ? -3.661 6.932 -14.125 1.00 93.19 96 LYS A O 1
ATOM 757 N N . THR A 1 97 ? -3.148 4.864 -14.812 1.00 95.12 97 THR A N 1
ATOM 758 C CA . THR A 1 97 ? -3.267 5.158 -16.249 1.00 95.12 97 THR A CA 1
ATOM 759 C C . THR A 1 97 ? -4.650 4.844 -16.813 1.00 95.12 97 THR A C 1
ATOM 761 O O . THR A 1 97 ? -4.877 5.076 -18.000 1.00 95.12 97 THR A O 1
ATOM 764 N N . GLY A 1 98 ? -5.579 4.335 -15.994 1.00 94.25 98 GLY A N 1
ATOM 765 C CA . GLY A 1 98 ? -6.905 3.926 -16.451 1.00 94.25 98 GLY A CA 1
ATOM 766 C C . GLY A 1 98 ? -6.862 2.767 -17.453 1.00 94.25 98 GLY A C 1
ATOM 767 O O . GLY A 1 98 ? -7.693 2.705 -18.360 1.00 94.25 98 GLY A O 1
ATOM 768 N N . SER A 1 99 ? -5.871 1.877 -17.336 1.00 96.00 99 SER A N 1
ATOM 769 C CA . SER A 1 99 ? -5.739 0.702 -18.199 1.00 96.00 99 SER A CA 1
ATOM 770 C C . SER A 1 99 ? -6.949 -0.221 -18.053 1.00 96.00 99 SER A C 1
ATOM 772 O O . SER A 1 99 ? -7.416 -0.482 -16.944 1.00 96.00 99 SER A O 1
ATOM 774 N N . SER A 1 100 ? -7.410 -0.801 -19.164 1.00 95.94 100 SER A N 1
ATOM 775 C CA . SER A 1 100 ? -8.470 -1.816 -19.149 1.00 95.94 100 SER A CA 1
ATOM 776 C C . SER A 1 100 ? -8.081 -3.085 -18.384 1.00 95.94 100 SER A C 1
ATOM 778 O O . SER A 1 100 ? -8.957 -3.833 -17.970 1.00 95.94 100 SER A O 1
ATOM 780 N N . GLU A 1 101 ? -6.783 -3.323 -18.185 1.00 95.94 101 GLU A N 1
ATOM 781 C CA . GLU A 1 101 ? -6.247 -4.484 -17.461 1.00 95.94 101 GLU A CA 1
ATOM 782 C C . GLU A 1 101 ? -6.197 -4.275 -15.938 1.00 95.94 101 GLU A C 1
ATOM 784 O O . GLU A 1 101 ? -5.871 -5.206 -15.203 1.00 95.94 101 GLU A O 1
ATOM 789 N N . ALA A 1 102 ? -6.493 -3.066 -15.438 1.00 96.62 102 ALA A N 1
ATOM 790 C CA . ALA A 1 102 ? -6.314 -2.733 -14.024 1.00 96.62 102 ALA A CA 1
ATOM 791 C C . ALA A 1 102 ? -7.108 -3.663 -13.095 1.00 96.62 102 ALA A C 1
ATOM 793 O O . ALA A 1 102 ? -6.557 -4.154 -12.115 1.00 96.62 102 ALA A O 1
ATOM 794 N N . ALA A 1 103 ? -8.372 -3.951 -13.423 1.00 96.56 103 ALA A N 1
ATOM 795 C CA . ALA A 1 103 ? -9.223 -4.814 -12.602 1.00 96.56 103 ALA A CA 1
ATOM 796 C C . ALA A 1 103 ? -8.655 -6.240 -12.472 1.00 96.56 103 ALA A C 1
ATOM 798 O O . ALA A 1 103 ? -8.559 -6.764 -11.363 1.00 96.56 103 ALA A O 1
ATOM 799 N N . ASP A 1 104 ? -8.211 -6.831 -13.583 1.00 97.69 104 ASP A N 1
ATOM 800 C CA . ASP A 1 104 ? -7.649 -8.185 -13.597 1.00 97.69 104 ASP A CA 1
ATOM 801 C C . ASP A 1 104 ? -6.318 -8.251 -12.833 1.00 97.69 104 ASP A C 1
ATOM 803 O O . ASP A 1 104 ? -6.059 -9.201 -12.091 1.00 97.69 104 ASP A O 1
ATOM 807 N N . LEU A 1 105 ? -5.470 -7.226 -12.974 1.00 97.56 105 LEU A N 1
ATOM 808 C CA . LEU A 1 105 ? -4.202 -7.137 -12.249 1.00 97.56 105 LEU A CA 1
ATOM 809 C C . LEU A 1 105 ? -4.416 -6.962 -10.740 1.00 97.56 105 LEU A C 1
ATOM 811 O O . LEU A 1 105 ? -3.717 -7.606 -9.955 1.00 97.56 105 LEU A O 1
ATOM 815 N N . ILE A 1 106 ? -5.375 -6.121 -10.337 1.00 96.81 106 ILE A N 1
ATOM 816 C CA . ILE A 1 106 ? -5.754 -5.924 -8.931 1.00 96.81 106 ILE A CA 1
ATOM 817 C C . ILE A 1 106 ? -6.213 -7.252 -8.335 1.00 96.81 106 ILE A C 1
ATOM 819 O O . ILE A 1 106 ? -5.672 -7.667 -7.310 1.00 96.81 106 ILE A O 1
ATOM 823 N N . GLN A 1 107 ? -7.140 -7.950 -9.000 1.00 95.81 107 GLN A N 1
ATOM 824 C CA . GLN A 1 107 ? -7.638 -9.238 -8.519 1.00 95.81 107 GLN A CA 1
ATOM 825 C C . GLN A 1 107 ? -6.507 -10.261 -8.396 1.00 95.81 107 GLN A C 1
ATOM 827 O O . GLN A 1 107 ? -6.369 -10.908 -7.364 1.00 95.81 107 GLN A O 1
ATOM 832 N N . ARG A 1 108 ? -5.629 -10.345 -9.400 1.00 94.94 108 ARG A N 1
ATOM 833 C CA . ARG A 1 108 ? -4.465 -11.233 -9.349 1.00 94.94 108 ARG A CA 1
ATOM 834 C C . ARG A 1 108 ? -3.551 -10.925 -8.162 1.00 94.94 108 ARG A C 1
ATOM 836 O O . ARG A 1 108 ? -3.004 -11.849 -7.567 1.00 94.94 108 ARG A O 1
ATOM 843 N N . LEU A 1 109 ? -3.337 -9.652 -7.831 1.00 93.44 109 LEU A N 1
ATOM 844 C CA . LEU A 1 109 ? -2.525 -9.288 -6.672 1.00 93.44 109 LEU A CA 1
ATOM 845 C C . LEU A 1 109 ? -3.234 -9.620 -5.352 1.00 93.44 109 LEU A C 1
ATOM 847 O O . LEU A 1 109 ? -2.562 -10.064 -4.425 1.00 93.44 109 LEU A O 1
ATOM 851 N N . VAL A 1 110 ? -4.559 -9.459 -5.273 1.00 92.81 110 VAL A N 1
ATOM 852 C CA . VAL A 1 110 ? -5.355 -9.932 -4.127 1.00 92.81 110 VAL A CA 1
ATOM 853 C C . VAL A 1 110 ? -5.175 -11.440 -3.952 1.00 92.81 110 VAL A C 1
ATOM 855 O O . VAL A 1 110 ? -4.768 -11.861 -2.876 1.00 92.81 110 VAL A O 1
ATOM 858 N N . ASP A 1 111 ? 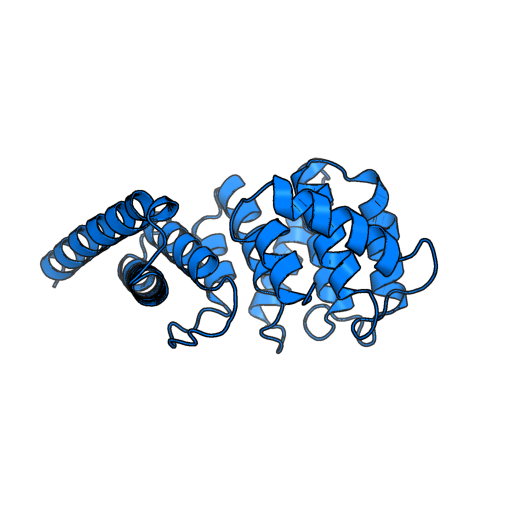-5.357 -12.231 -5.010 1.00 91.25 111 ASP A N 1
ATOM 859 C CA . ASP A 1 111 ? -5.220 -13.694 -4.962 1.00 91.25 111 ASP A CA 1
ATOM 860 C C . ASP A 1 111 ? -3.816 -14.120 -4.498 1.00 91.25 111 ASP A C 1
ATOM 862 O O . ASP A 1 111 ? -3.660 -14.983 -3.639 1.00 91.25 111 ASP A O 1
ATOM 866 N N . VAL A 1 112 ? -2.772 -13.455 -5.005 1.00 89.06 112 VAL A N 1
ATOM 867 C CA . VAL A 1 112 ? -1.379 -13.694 -4.588 1.00 89.06 112 VAL A CA 1
ATOM 868 C C . VAL A 1 112 ? -1.162 -13.410 -3.100 1.00 89.06 112 VAL A C 1
ATOM 870 O O . VAL A 1 112 ? -0.377 -14.100 -2.446 1.00 89.06 112 VAL A O 1
ATOM 873 N N . LEU A 1 113 ? -1.806 -12.373 -2.561 1.00 85.19 113 LEU A N 1
ATOM 874 C CA . LEU A 1 113 ? -1.711 -12.038 -1.142 1.00 85.19 113 LEU A CA 1
ATOM 875 C C . LEU A 1 113 ? -2.557 -12.971 -0.268 1.00 85.19 113 LEU A C 1
ATOM 877 O O . LEU A 1 113 ? -2.137 -13.244 0.856 1.00 85.19 113 LEU A O 1
ATOM 881 N N . ASP A 1 114 ? -3.677 -13.480 -0.788 1.00 84.00 114 ASP A N 1
ATOM 882 C CA . ASP A 1 114 ? -4.543 -14.472 -0.139 1.00 84.00 114 ASP A CA 1
ATOM 883 C C . ASP A 1 114 ? -3.834 -15.840 -0.031 1.00 84.00 114 ASP A C 1
ATOM 885 O O . ASP A 1 114 ? -3.854 -16.461 1.033 1.00 84.00 114 ASP A O 1
ATOM 889 N N . ASP A 1 115 ? -3.128 -16.268 -1.085 1.00 75.31 115 ASP A N 1
ATOM 890 C CA . ASP A 1 115 ? -2.281 -17.475 -1.086 1.00 75.31 115 ASP A CA 1
ATOM 891 C C . ASP A 1 115 ? -1.015 -17.313 -0.223 1.00 75.31 115 ASP A C 1
ATOM 893 O O . ASP A 1 115 ? -0.388 -18.293 0.191 1.00 75.31 115 ASP A O 1
ATOM 897 N N . GLY A 1 116 ? -0.675 -16.058 0.082 1.00 63.78 116 GLY A N 1
ATOM 898 C CA . GLY A 1 116 ? 0.342 -15.650 1.034 1.00 63.78 116 GLY A CA 1
ATOM 899 C C . GLY A 1 116 ? 1.770 -15.708 0.487 1.00 63.78 116 GLY A C 1
ATOM 900 O O . GLY A 1 116 ? 2.332 -16.791 0.317 1.00 63.78 116 GLY A O 1
ATOM 901 N N . PRO A 1 117 ? 2.466 -14.563 0.364 1.00 56.97 117 PRO A N 1
ATOM 902 C CA . PRO A 1 117 ? 3.916 -14.575 0.380 1.00 56.97 117 PRO A CA 1
ATOM 903 C C . PRO A 1 117 ? 4.434 -14.841 1.793 1.00 56.97 117 PRO A C 1
ATOM 905 O O . PRO A 1 117 ? 4.088 -14.135 2.739 1.00 56.97 117 PRO A O 1
ATOM 908 N N . SER A 1 118 ? 5.340 -15.814 1.937 1.00 53.31 118 SER A N 1
ATOM 909 C CA . SER A 1 118 ? 5.939 -16.226 3.223 1.00 53.31 118 SER A CA 1
ATOM 910 C C . SER A 1 118 ? 6.819 -15.158 3.898 1.00 53.31 118 SER A C 1
ATOM 912 O O . SER A 1 118 ? 7.414 -15.405 4.948 1.00 53.31 118 SER A O 1
ATOM 914 N N . PHE A 1 119 ? 6.924 -13.960 3.313 1.00 57.69 119 PHE A N 1
ATOM 915 C CA . PHE A 1 119 ? 7.831 -12.906 3.751 1.00 57.69 119 PHE A CA 1
ATOM 916 C C . PHE A 1 119 ? 7.075 -11.705 4.339 1.00 57.69 119 PHE A C 1
ATOM 918 O O . PHE A 1 119 ? 6.264 -11.040 3.685 1.00 57.69 119 PHE A O 1
ATOM 925 N N . SER A 1 120 ? 7.425 -11.371 5.583 1.00 54.28 120 SER A N 1
ATOM 926 C CA . SER A 1 120 ? 6.899 -10.238 6.356 1.00 54.28 120 SER A CA 1
ATOM 927 C C . SER A 1 120 ? 7.339 -8.855 5.838 1.00 54.28 120 SER A C 1
ATOM 929 O O . SER A 1 120 ? 6.746 -7.843 6.201 1.00 54.28 120 SER A O 1
ATOM 931 N N . ALA A 1 121 ? 8.346 -8.797 4.961 1.00 53.09 121 ALA A N 1
ATOM 932 C CA . ALA A 1 121 ? 9.157 -7.601 4.702 1.00 53.09 121 ALA A CA 1
ATOM 933 C C . ALA A 1 121 ? 8.570 -6.556 3.727 1.00 53.09 121 ALA A C 1
ATOM 935 O O . ALA A 1 121 ? 9.247 -5.585 3.407 1.00 53.09 121 ALA A O 1
ATOM 936 N N . LEU A 1 122 ? 7.337 -6.727 3.240 1.00 60.00 122 LEU A N 1
ATOM 937 C CA . LEU A 1 122 ? 6.733 -5.824 2.244 1.00 60.00 122 LEU A CA 1
ATOM 938 C C . LEU A 1 122 ? 5.377 -5.282 2.699 1.00 60.00 122 LEU A C 1
ATOM 940 O O . LEU A 1 122 ? 4.377 -5.377 1.990 1.00 60.00 122 LEU A O 1
ATOM 944 N N . GLY A 1 123 ? 5.335 -4.730 3.915 1.00 63.62 123 GLY A N 1
ATOM 945 C CA . GLY A 1 123 ? 4.151 -4.036 4.438 1.00 63.62 123 GLY A CA 1
ATOM 946 C C . GLY A 1 123 ? 3.681 -2.889 3.531 1.00 63.62 123 GLY A C 1
ATOM 947 O O . GLY A 1 123 ? 2.481 -2.711 3.362 1.00 63.62 123 GLY A O 1
ATOM 948 N N . GLY A 1 124 ? 4.615 -2.191 2.868 1.00 68.81 124 GLY A N 1
ATOM 949 C CA . GLY A 1 124 ? 4.311 -1.079 1.952 1.00 68.81 124 GLY A CA 1
ATOM 950 C C . GLY A 1 124 ? 3.476 -1.494 0.748 1.00 68.81 124 GLY A C 1
ATOM 951 O O . GLY A 1 124 ? 2.492 -0.841 0.439 1.00 68.81 124 GLY A O 1
ATOM 952 N N . LEU A 1 125 ? 3.787 -2.638 0.132 1.00 78.31 125 LEU A N 1
ATOM 953 C CA . LEU A 1 125 ? 3.056 -3.115 -1.049 1.00 78.31 125 LEU A CA 1
ATOM 954 C C . LEU A 1 125 ? 1.585 -3.426 -0.748 1.00 78.31 125 LEU A C 1
ATOM 956 O O . LEU A 1 125 ? 0.712 -3.169 -1.571 1.00 78.31 125 LEU A O 1
ATOM 960 N N . ARG A 1 126 ? 1.308 -3.963 0.446 1.00 81.62 126 ARG A N 1
ATOM 961 C CA . ARG A 1 126 ? -0.062 -4.264 0.885 1.00 81.62 126 ARG A CA 1
ATOM 962 C C . ARG A 1 126 ? -0.855 -2.988 1.151 1.00 81.62 126 ARG A C 1
ATOM 964 O O . ARG A 1 126 ? -2.040 -2.944 0.847 1.00 81.62 126 ARG A O 1
ATOM 971 N N . MET A 1 127 ? -0.199 -1.967 1.702 1.00 83.31 127 MET A N 1
ATOM 972 C CA . MET A 1 127 ? -0.814 -0.662 1.937 1.00 83.31 127 MET A CA 1
ATOM 973 C C . MET A 1 127 ? -1.215 0.013 0.621 1.00 83.31 127 MET A C 1
ATOM 975 O O . MET A 1 127 ? -2.338 0.491 0.519 1.00 83.31 127 MET A O 1
ATOM 979 N N . GLU A 1 128 ? -0.349 -0.021 -0.398 1.00 86.25 128 GLU A N 1
ATOM 980 C CA . GLU A 1 128 ? -0.675 0.526 -1.724 1.00 86.25 128 GLU A CA 1
ATOM 981 C C . GLU A 1 128 ? -1.900 -0.166 -2.339 1.00 86.25 128 GLU A C 1
ATOM 983 O O . GLU A 1 128 ? -2.813 0.504 -2.816 1.00 86.25 128 GLU A O 1
ATOM 988 N N . LEU A 1 129 ? -1.974 -1.503 -2.270 1.00 90.75 129 LEU A N 1
ATOM 989 C CA . LEU A 1 129 ? -3.157 -2.224 -2.749 1.00 90.75 129 LEU A CA 1
ATOM 990 C C . LEU A 1 129 ? -4.412 -1.880 -1.936 1.00 90.75 129 LEU A C 1
ATOM 992 O O . LEU A 1 129 ? -5.481 -1.708 -2.513 1.00 90.75 129 LEU A O 1
ATOM 996 N N . ALA A 1 130 ? -4.297 -1.773 -0.611 1.00 91.25 130 ALA A N 1
ATOM 997 C CA . ALA A 1 130 ? -5.425 -1.419 0.242 1.00 91.25 130 ALA A CA 1
ATOM 998 C C . ALA A 1 130 ? -5.989 -0.030 -0.100 1.00 91.25 130 ALA A C 1
ATOM 1000 O O . ALA A 1 130 ? -7.206 0.121 -0.161 1.00 91.25 130 ALA A O 1
ATOM 1001 N N . TRP A 1 131 ? -5.133 0.955 -0.388 1.00 90.75 131 TRP A N 1
ATOM 1002 C CA . TRP A 1 131 ? -5.580 2.276 -0.836 1.00 90.75 131 TRP A CA 1
ATOM 1003 C C . TRP A 1 131 ? -6.258 2.241 -2.205 1.00 90.75 131 TRP A C 1
ATOM 1005 O O . TRP A 1 131 ? -7.324 2.828 -2.353 1.00 90.75 131 TRP A O 1
ATOM 1015 N N . ILE A 1 132 ? -5.711 1.502 -3.176 1.00 94.31 132 ILE A N 1
ATOM 1016 C CA . ILE A 1 132 ? -6.366 1.327 -4.484 1.00 94.31 132 ILE A CA 1
ATOM 1017 C C . ILE A 1 132 ? -7.759 0.707 -4.314 1.00 94.31 132 ILE A C 1
ATOM 1019 O O . ILE A 1 132 ? -8.735 1.175 -4.896 1.00 94.31 132 ILE A O 1
ATOM 1023 N N . LEU A 1 133 ? -7.875 -0.344 -3.501 1.00 96.12 133 LEU A N 1
ATOM 1024 C CA . LEU A 1 133 ? -9.155 -1.004 -3.233 1.00 96.12 133 LEU A CA 1
ATOM 1025 C C . LEU A 1 133 ? -10.145 -0.059 -2.540 1.00 96.12 133 LEU A C 1
ATOM 1027 O O . LEU A 1 133 ? -11.319 -0.029 -2.903 1.00 96.12 133 LEU A O 1
ATOM 1031 N N . GLU A 1 134 ? -9.681 0.744 -1.582 1.00 95.62 134 GLU A N 1
ATOM 1032 C CA . GLU A 1 134 ? -10.503 1.762 -0.929 1.00 95.62 134 GLU A CA 1
ATOM 1033 C C . GLU A 1 134 ? -11.030 2.808 -1.923 1.00 95.62 134 GLU A C 1
ATOM 1035 O O . GLU A 1 134 ? -12.230 3.082 -1.927 1.00 95.62 134 GLU A O 1
ATOM 1040 N N . GLU A 1 135 ? -10.172 3.357 -2.789 1.00 94.38 135 GLU A N 1
ATOM 1041 C CA . GLU A 1 135 ? -10.557 4.349 -3.808 1.00 94.38 135 GLU A CA 1
ATOM 1042 C C . GLU A 1 135 ? -11.619 3.806 -4.778 1.00 94.38 135 GLU A C 1
ATOM 1044 O O . GLU A 1 135 ? -12.447 4.554 -5.303 1.00 94.38 135 GLU A O 1
ATOM 1049 N N . ARG A 1 136 ? -11.641 2.484 -4.969 1.00 94.31 136 ARG A N 1
ATOM 1050 C CA . ARG A 1 136 ? -12.621 1.760 -5.789 1.00 94.31 136 ARG A CA 1
ATOM 1051 C C . ARG A 1 136 ? -13.891 1.367 -5.026 1.00 94.31 136 ARG A C 1
ATOM 1053 O O . ARG A 1 136 ? -14.810 0.808 -5.621 1.00 94.31 136 ARG A O 1
ATOM 1060 N N . GLY A 1 137 ? -13.963 1.659 -3.727 1.00 95.88 137 GLY A N 1
ATOM 1061 C CA . GLY A 1 137 ? -15.082 1.306 -2.852 1.00 95.88 137 GLY A CA 1
ATOM 1062 C C . GLY A 1 137 ? -15.062 -0.140 -2.345 1.00 95.88 137 GLY A C 1
ATOM 1063 O O . GLY A 1 137 ? -16.012 -0.572 -1.694 1.00 95.88 137 GLY A O 1
ATOM 1064 N N . GLU A 1 138 ? -13.988 -0.891 -2.584 1.00 96.44 138 GLU A N 1
ATOM 1065 C CA . GLU A 1 138 ? -13.807 -2.287 -2.163 1.00 96.44 138 GLU A CA 1
AT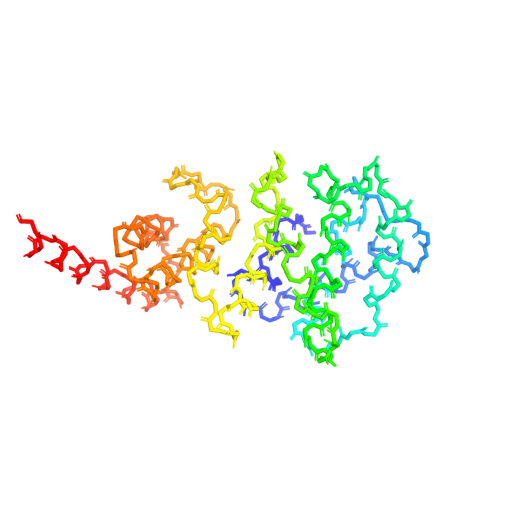OM 1066 C C . GLU A 1 138 ? -13.256 -2.374 -0.725 1.00 96.44 138 GLU A C 1
ATOM 1068 O O . GLU A 1 138 ? -12.258 -3.040 -0.441 1.00 96.44 138 GLU A O 1
ATOM 1073 N N . VAL A 1 139 ? -13.912 -1.670 0.203 1.00 95.44 139 VAL A N 1
ATOM 1074 C CA . VAL A 1 139 ? -13.421 -1.422 1.573 1.00 95.44 139 VAL A CA 1
ATOM 1075 C C . VAL A 1 139 ? -13.207 -2.712 2.374 1.00 95.44 139 VAL A C 1
ATOM 1077 O O . VAL A 1 139 ? -12.218 -2.829 3.094 1.00 95.44 139 VAL A O 1
ATOM 1080 N N . GLU A 1 140 ? -14.079 -3.714 2.229 1.00 95.00 140 GLU A N 1
ATOM 1081 C CA . GLU A 1 140 ? -13.921 -5.008 2.911 1.00 95.00 140 GLU A CA 1
ATOM 1082 C C . GLU A 1 140 ? -12.662 -5.757 2.441 1.00 95.00 140 GLU A C 1
ATOM 1084 O O . GLU A 1 140 ? -11.914 -6.314 3.250 1.00 95.00 140 GLU A O 1
ATOM 1089 N N . THR A 1 141 ? -12.383 -5.735 1.133 1.00 94.00 141 THR A N 1
ATOM 1090 C CA . THR A 1 141 ? -11.167 -6.332 0.563 1.00 94.00 141 THR A CA 1
ATOM 1091 C C . THR A 1 141 ? -9.933 -5.546 0.999 1.00 94.00 141 THR A C 1
ATOM 1093 O O . THR A 1 141 ? -8.943 -6.155 1.407 1.00 94.00 141 THR A O 1
ATOM 1096 N N . ALA A 1 142 ? -9.997 -4.210 1.004 1.00 93.69 142 ALA A N 1
ATOM 1097 C CA . ALA A 1 142 ? -8.922 -3.354 1.503 1.00 93.69 142 ALA A CA 1
ATOM 1098 C C . ALA A 1 142 ? -8.570 -3.674 2.969 1.00 93.69 142 ALA A C 1
ATOM 1100 O O . ALA A 1 142 ? -7.400 -3.891 3.299 1.00 93.69 142 ALA A O 1
ATOM 1101 N N . ALA A 1 143 ? -9.587 -3.775 3.834 1.00 91.44 143 ALA A N 1
ATOM 1102 C CA . ALA A 1 143 ? -9.449 -4.114 5.251 1.00 91.44 143 ALA A CA 1
ATOM 1103 C C . ALA A 1 143 ? -8.838 -5.507 5.470 1.00 91.44 143 ALA A C 1
ATOM 1105 O O . ALA A 1 143 ? -8.044 -5.707 6.397 1.00 91.44 143 ALA A O 1
ATOM 1106 N N . ARG A 1 144 ? -9.172 -6.465 4.600 1.00 88.50 144 ARG A N 1
ATOM 1107 C CA . ARG A 1 144 ? -8.608 -7.818 4.617 1.00 88.50 144 ARG A CA 1
ATOM 1108 C C . ARG A 1 144 ? -7.132 -7.823 4.207 1.00 88.50 144 ARG A C 1
ATOM 1110 O O . ARG A 1 144 ? -6.299 -8.329 4.957 1.00 88.50 144 ARG A O 1
ATOM 1117 N N . VAL A 1 145 ? -6.805 -7.206 3.070 1.00 87.94 145 VAL A N 1
ATOM 1118 C CA . VAL A 1 145 ? -5.450 -7.160 2.488 1.00 87.94 145 VAL A CA 1
ATOM 1119 C C . VAL A 1 145 ? -4.440 -6.508 3.430 1.00 87.94 145 VAL A C 1
ATOM 1121 O O . VAL A 1 145 ? -3.350 -7.049 3.650 1.00 87.94 145 VAL A O 1
ATOM 1124 N N . ILE A 1 146 ? -4.793 -5.364 4.024 1.00 82.94 146 ILE A N 1
ATOM 1125 C CA . ILE A 1 146 ? -3.900 -4.664 4.960 1.00 82.94 146 ILE A CA 1
ATOM 1126 C C . ILE A 1 146 ? -3.672 -5.469 6.253 1.00 82.94 146 ILE A C 1
ATOM 1128 O O . ILE A 1 146 ? -2.664 -5.288 6.938 1.00 82.94 146 ILE A O 1
ATOM 1132 N N . GLY A 1 147 ? -4.586 -6.397 6.561 1.00 73.69 147 GLY A N 1
ATOM 1133 C CA . GLY A 1 147 ? -4.574 -7.261 7.737 1.00 73.69 147 GLY A CA 1
ATOM 1134 C C . GLY A 1 147 ? -3.631 -8.469 7.665 1.00 73.69 147 GLY A C 1
ATOM 1135 O O . GLY A 1 147 ? -3.355 -9.072 8.701 1.00 73.69 147 GLY A O 1
ATOM 1136 N N . TYR A 1 148 ? -3.122 -8.850 6.485 1.00 67.44 148 TYR A N 1
ATOM 1137 C CA . TYR A 1 148 ? -2.430 -10.139 6.299 1.00 67.44 148 TYR A CA 1
ATOM 1138 C C . TYR A 1 148 ? -1.076 -10.296 7.003 1.00 67.44 148 TYR A C 1
ATOM 1140 O O . TYR A 1 148 ? -0.615 -11.418 7.183 1.00 67.44 148 TYR A O 1
ATOM 1148 N N . ASN A 1 149 ? -0.456 -9.206 7.457 1.00 54.47 149 ASN A N 1
ATOM 1149 C CA . ASN A 1 149 ? 0.805 -9.245 8.216 1.00 54.47 149 ASN A CA 1
ATOM 1150 C C . ASN A 1 149 ? 0.720 -8.597 9.592 1.00 54.47 149 ASN A C 1
ATOM 1152 O O . ASN A 1 149 ? 1.661 -8.674 10.385 1.00 54.47 149 ASN A O 1
ATOM 1156 N N . SER A 1 150 ? -0.388 -7.938 9.884 1.00 52.53 150 SER A N 1
ATOM 1157 C CA . SER A 1 150 ? -0.608 -7.282 11.152 1.00 52.53 150 SER A CA 1
ATOM 1158 C C . SER A 1 150 ? -1.255 -8.302 12.084 1.00 52.53 150 SER A C 1
ATOM 1160 O O . SER A 1 150 ? -2.398 -8.200 12.514 1.00 52.53 150 SER A O 1
ATOM 1162 N N . THR A 1 151 ? -0.480 -9.334 12.436 1.00 50.59 151 THR A N 1
ATOM 1163 C CA . THR A 1 151 ? -0.720 -9.979 13.727 1.00 50.59 151 THR A CA 1
ATOM 1164 C C . THR A 1 151 ? -0.606 -8.845 14.749 1.00 50.59 151 THR A C 1
ATOM 1166 O O . THR A 1 151 ? 0.446 -8.200 14.781 1.00 50.59 151 THR A O 1
ATOM 1169 N N . PRO A 1 152 ? -1.622 -8.567 15.585 1.00 50.25 152 PRO A N 1
ATOM 1170 C CA . PRO A 1 152 ? -1.564 -7.518 16.607 1.00 50.25 152 PRO A CA 1
ATOM 1171 C C . PRO A 1 152 ? -0.594 -7.886 17.747 1.00 50.25 152 PRO A C 1
ATOM 1173 O O . PRO A 1 152 ? -0.747 -7.463 18.890 1.00 50.25 152 PRO A O 1
ATOM 1176 N N . THR A 1 153 ? 0.417 -8.709 17.459 1.00 48.41 153 THR A N 1
ATOM 1177 C CA . THR A 1 153 ? 1.548 -8.944 18.334 1.00 48.41 153 THR A CA 1
ATOM 1178 C C . THR A 1 153 ? 2.361 -7.656 18.401 1.00 48.41 153 THR A C 1
ATOM 1180 O O . THR A 1 153 ? 2.769 -7.146 17.353 1.00 48.41 153 THR A O 1
ATOM 1183 N N . PRO A 1 154 ? 2.626 -7.127 19.603 1.00 44.72 154 PRO A N 1
ATOM 1184 C CA . PRO A 1 154 ? 3.496 -5.981 19.777 1.00 44.72 154 PRO A CA 1
ATOM 1185 C C . PRO A 1 154 ? 4.920 -6.404 19.406 1.00 44.72 154 PRO A C 1
ATOM 1187 O O . PRO A 1 154 ? 5.679 -6.876 20.247 1.00 44.72 154 PRO A O 1
ATOM 1190 N N . ASN A 1 155 ? 5.279 -6.270 18.131 1.00 44.50 155 ASN A N 1
ATOM 1191 C CA . ASN A 1 155 ? 6.668 -6.169 17.724 1.00 44.50 155 ASN A CA 1
ATOM 1192 C C . ASN A 1 155 ? 6.994 -4.673 17.613 1.00 44.50 155 ASN A C 1
ATOM 1194 O O . ASN A 1 155 ? 6.814 -4.089 16.542 1.00 44.50 155 ASN A O 1
ATOM 1198 N N . PRO A 1 156 ? 7.428 -4.024 18.710 1.00 40.62 156 PRO A N 1
ATOM 1199 C CA . PRO A 1 156 ? 7.702 -2.588 18.736 1.00 40.62 156 PRO A CA 1
ATOM 1200 C C . PRO A 1 156 ? 8.901 -2.185 17.860 1.00 40.62 156 PRO A C 1
ATOM 1202 O O . PRO A 1 156 ? 9.210 -1.002 17.767 1.00 40.62 156 PRO A O 1
ATOM 1205 N N . PHE A 1 157 ? 9.579 -3.150 17.226 1.00 42.94 157 PHE A N 1
ATOM 1206 C CA . PHE A 1 157 ? 10.807 -2.939 16.461 1.00 42.94 157 PHE A CA 1
ATOM 1207 C C . PHE A 1 157 ? 10.621 -3.027 14.945 1.00 42.94 157 PHE A C 1
ATOM 1209 O O . PHE A 1 157 ? 11.548 -2.712 14.205 1.00 42.94 157 PHE A O 1
ATOM 1216 N N . SER A 1 158 ? 9.446 -3.428 14.453 1.00 54.09 158 SER A N 1
ATOM 1217 C CA . SER A 1 158 ? 9.161 -3.346 13.021 1.00 54.09 158 SER A CA 1
ATOM 1218 C C . SER A 1 158 ? 8.804 -1.903 12.682 1.00 54.09 158 SER A C 1
ATOM 1220 O O . SER A 1 158 ? 7.691 -1.430 12.919 1.00 54.09 158 SER A O 1
ATOM 1222 N N . PHE A 1 159 ? 9.808 -1.192 12.184 1.00 51.38 159 PHE A N 1
ATOM 1223 C CA . PHE A 1 159 ? 9.720 0.172 11.693 1.00 51.38 159 PHE A CA 1
ATOM 1224 C C . PHE A 1 159 ? 8.447 0.382 10.847 1.00 51.38 159 PHE A C 1
ATOM 1226 O O . PHE A 1 159 ? 8.093 -0.476 10.040 1.00 51.38 159 PHE A O 1
ATOM 1233 N N . ALA A 1 160 ? 7.739 1.495 11.078 1.00 61.16 160 ALA A N 1
ATOM 1234 C CA . ALA A 1 160 ? 6.480 1.878 10.423 1.00 61.16 160 ALA A CA 1
ATOM 1235 C C . ALA A 1 160 ? 5.196 1.061 10.694 1.00 61.16 160 ALA A C 1
ATOM 1237 O O . ALA A 1 160 ? 4.136 1.392 10.153 1.00 61.16 160 ALA A O 1
ATOM 1238 N N . MET A 1 161 ? 5.217 0.066 11.587 1.00 68.44 161 MET A N 1
ATOM 1239 C CA . MET A 1 161 ? 3.996 -0.672 11.955 1.00 68.44 161 MET A CA 1
ATOM 1240 C C . MET A 1 161 ? 2.890 0.210 12.550 1.00 68.44 161 MET A C 1
ATOM 1242 O O . MET A 1 161 ? 1.722 -0.162 12.492 1.00 68.44 161 MET A O 1
ATOM 1246 N N . SER A 1 162 ? 3.215 1.378 13.110 1.00 73.69 162 SER A N 1
ATOM 1247 C CA . SER A 1 162 ? 2.205 2.314 13.613 1.00 73.69 162 SER A CA 1
ATOM 1248 C C . SER A 1 162 ? 1.287 2.809 12.488 1.00 73.69 162 SER A C 1
ATOM 1250 O O . SER A 1 162 ? 0.073 2.684 12.615 1.00 73.69 162 SER A O 1
ATOM 1252 N N . SER A 1 163 ? 1.829 3.268 11.359 1.00 78.44 163 SER A N 1
ATOM 1253 C CA . SER A 1 163 ? 1.030 3.748 10.222 1.00 78.44 163 SER A CA 1
ATOM 1254 C C . SER A 1 163 ? 0.210 2.625 9.577 1.00 78.44 163 SER A C 1
ATOM 1256 O O . SER A 1 163 ? -0.964 2.824 9.279 1.00 78.44 163 SER A O 1
ATOM 1258 N N . VAL A 1 164 ? 0.775 1.416 9.452 1.00 80.62 164 VAL A N 1
ATOM 1259 C CA . VAL A 1 164 ? 0.030 0.230 8.981 1.00 80.62 164 VAL A CA 1
ATOM 1260 C C . VAL A 1 164 ? -1.133 -0.100 9.916 1.00 80.62 164 VAL A C 1
ATOM 1262 O O . VAL A 1 164 ? -2.247 -0.300 9.450 1.00 80.62 164 VAL A O 1
ATOM 1265 N N . ASN A 1 165 ? -0.901 -0.136 11.232 1.00 83.38 165 ASN A N 1
ATOM 1266 C CA . ASN A 1 165 ? -1.955 -0.425 12.206 1.00 83.38 165 ASN A CA 1
ATOM 1267 C C . ASN A 1 165 ? -3.016 0.683 12.243 1.00 83.38 165 ASN A C 1
ATOM 1269 O O . ASN A 1 165 ? -4.196 0.384 12.391 1.00 83.38 165 ASN A O 1
ATOM 1273 N N . ARG A 1 166 ? -2.635 1.952 12.064 1.00 87.06 166 ARG A N 1
ATOM 1274 C CA . ARG A 1 166 ? -3.599 3.055 11.960 1.00 87.06 166 ARG A CA 1
ATOM 1275 C C . ARG A 1 166 ? -4.532 2.852 10.766 1.00 87.06 166 ARG A C 1
ATOM 1277 O O . ARG A 1 166 ? -5.747 2.860 10.943 1.00 87.06 166 ARG A O 1
ATOM 1284 N N . GLU A 1 167 ? -3.978 2.619 9.576 1.00 88.38 167 GLU A N 1
ATOM 1285 C CA . GLU A 1 167 ? -4.789 2.397 8.373 1.00 88.38 167 GLU A CA 1
ATOM 1286 C C . GLU A 1 167 ? -5.585 1.091 8.435 1.00 88.38 167 GLU A C 1
ATOM 1288 O O . GLU A 1 167 ? -6.746 1.066 8.038 1.00 88.38 167 GLU A O 1
ATOM 1293 N N . ALA A 1 168 ? -5.015 0.020 8.991 1.00 88.81 168 ALA A N 1
ATOM 1294 C CA . ALA A 1 168 ? -5.739 -1.229 9.196 1.00 88.81 168 ALA A CA 1
ATOM 1295 C C . ALA A 1 168 ? -6.930 -1.033 10.141 1.00 88.81 168 ALA A C 1
ATOM 1297 O O . ALA A 1 168 ? -8.019 -1.532 9.859 1.00 88.81 168 ALA A O 1
ATOM 1298 N N . GLY A 1 169 ? -6.755 -0.266 11.221 1.00 91.50 169 GLY A N 1
ATOM 1299 C CA . GLY A 1 169 ? -7.846 0.127 12.107 1.00 91.50 169 GLY A CA 1
ATOM 1300 C C . GLY A 1 169 ? -8.939 0.890 11.361 1.00 91.50 169 GLY A C 1
ATOM 1301 O O . GLY A 1 169 ? -10.102 0.504 11.433 1.00 91.50 169 GLY A O 1
ATOM 1302 N N . ARG A 1 170 ? -8.555 1.899 10.570 1.00 94.25 170 ARG A N 1
ATOM 1303 C CA . ARG A 1 170 ? -9.479 2.738 9.792 1.00 94.25 170 ARG A CA 1
ATOM 1304 C C . ARG A 1 170 ? -10.282 1.952 8.765 1.00 94.25 170 ARG A C 1
ATOM 1306 O O . ARG A 1 170 ? -11.500 2.091 8.715 1.00 94.25 170 ARG A O 1
ATOM 1313 N N . LEU A 1 171 ? -9.625 1.100 7.985 1.00 94.69 171 LEU A N 1
ATOM 1314 C CA . LEU A 1 171 ? -10.289 0.289 6.967 1.00 94.69 171 LEU A CA 1
ATOM 1315 C C . LEU A 1 171 ? -11.236 -0.744 7.588 1.00 94.69 171 LEU A C 1
ATOM 1317 O O . LEU A 1 171 ? -12.339 -0.931 7.085 1.00 94.69 171 LEU A O 1
ATOM 1321 N N . ASN A 1 172 ? -10.858 -1.3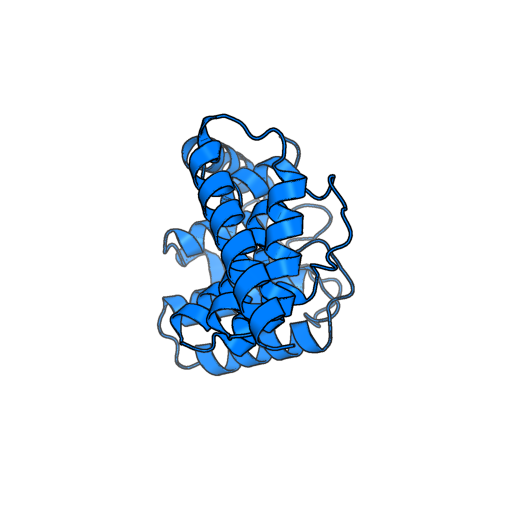70 8.709 1.00 93.75 172 ASN A N 1
ATOM 1322 C CA . ASN A 1 172 ? -11.754 -2.289 9.421 1.00 93.75 172 ASN A CA 1
ATOM 1323 C C . ASN A 1 172 ? -12.942 -1.557 10.063 1.00 93.75 172 ASN A C 1
ATOM 1325 O O . ASN A 1 172 ? -14.051 -2.084 10.055 1.00 93.75 172 ASN A O 1
ATOM 1329 N N . ASP A 1 173 ? -12.742 -0.336 10.568 1.00 95.62 173 ASP A N 1
ATOM 1330 C CA . ASP A 1 173 ? -13.821 0.497 11.110 1.00 95.62 173 ASP A CA 1
ATOM 1331 C C . ASP A 1 173 ? -14.827 0.868 10.009 1.00 95.62 173 ASP A C 1
ATOM 1333 O O . ASP A 1 173 ? -16.030 0.667 10.167 1.00 95.62 173 ASP A O 1
ATOM 1337 N N . MET A 1 174 ? -14.327 1.298 8.843 1.00 95.94 174 MET A N 1
ATOM 1338 C CA . MET A 1 174 ? -15.147 1.587 7.660 1.00 95.94 174 MET A CA 1
ATOM 1339 C C . MET A 1 174 ? -15.873 0.350 7.117 1.00 95.94 174 MET A C 1
ATOM 1341 O O . MET A 1 174 ? -17.006 0.468 6.656 1.00 95.94 174 MET A O 1
ATOM 1345 N N . ALA A 1 175 ? -15.249 -0.829 7.190 1.00 95.25 175 ALA A N 1
ATOM 1346 C CA . ALA A 1 175 ? -15.866 -2.106 6.828 1.00 95.25 175 ALA A CA 1
ATOM 1347 C C . ALA A 1 175 ? -16.877 -2.617 7.879 1.00 95.25 175 ALA A C 1
ATOM 1349 O O . ALA A 1 175 ? -17.520 -3.642 7.666 1.00 95.25 175 ALA A O 1
ATOM 1350 N N . GLY A 1 176 ? -17.019 -1.940 9.025 1.00 94.56 176 GLY A N 1
ATOM 1351 C CA . GLY A 1 176 ? -17.922 -2.338 10.109 1.00 94.56 176 GLY A CA 1
ATOM 1352 C C . GLY A 1 176 ? -17.385 -3.439 11.033 1.00 94.56 176 GLY A C 1
ATOM 1353 O O . GLY A 1 176 ? -18.084 -3.843 11.967 1.00 94.56 176 GLY A O 1
ATOM 1354 N N . ASP A 1 177 ? -16.145 -3.903 10.845 1.00 93.88 177 ASP A N 1
ATOM 1355 C CA . ASP A 1 177 ? -15.466 -4.824 11.765 1.00 93.88 177 ASP A CA 1
ATOM 1356 C C . ASP A 1 177 ? -14.828 -4.045 12.928 1.00 93.88 177 ASP A C 1
ATOM 1358 O O . ASP A 1 177 ? -13.608 -3.927 13.080 1.00 93.88 177 ASP A O 1
ATOM 1362 N N . HIS A 1 178 ? -15.690 -3.489 13.779 1.00 95.19 178 HIS A N 1
ATOM 1363 C CA . HIS A 1 178 ? -15.305 -2.679 14.938 1.00 95.19 178 HIS A CA 1
ATOM 1364 C C . HIS A 1 178 ? -14.409 -3.431 15.933 1.00 95.19 178 HIS A C 1
ATOM 1366 O O . HIS A 1 178 ? -13.540 -2.832 16.568 1.00 95.19 178 HIS A O 1
ATOM 1372 N N . ALA A 1 179 ? -14.589 -4.749 16.069 1.00 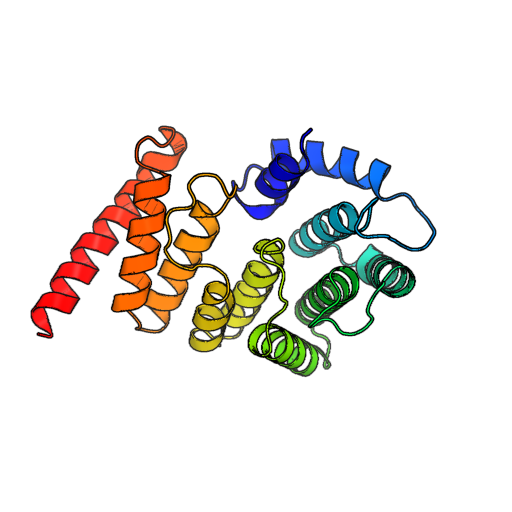92.25 179 ALA A N 1
ATOM 1373 C CA . ALA A 1 179 ? -13.770 -5.562 16.962 1.00 92.25 179 ALA A CA 1
ATOM 1374 C C . ALA A 1 179 ? -12.319 -5.629 16.469 1.00 92.25 179 ALA A C 1
ATOM 1376 O O . ALA A 1 179 ? -11.385 -5.497 17.266 1.00 92.25 179 ALA A O 1
ATOM 1377 N N . ARG A 1 180 ? -12.124 -5.797 15.158 1.00 89.69 180 ARG A N 1
ATOM 1378 C CA . ARG A 1 180 ? -10.798 -5.811 14.541 1.00 89.69 180 ARG A CA 1
ATOM 1379 C C . ARG A 1 180 ? -10.188 -4.418 14.444 1.00 89.69 180 ARG A C 1
ATOM 1381 O O . ARG A 1 180 ? -9.002 -4.262 14.738 1.00 89.69 180 ARG A O 1
ATOM 1388 N N . ALA A 1 181 ? -10.996 -3.402 14.143 1.00 93.50 181 ALA A N 1
ATOM 1389 C CA . ALA A 1 181 ? -10.580 -2.002 14.179 1.00 93.50 181 ALA A CA 1
ATOM 1390 C C . ALA A 1 181 ? -9.986 -1.620 15.544 1.00 93.50 181 ALA A C 1
ATOM 1392 O O . ALA A 1 181 ? -8.870 -1.101 15.627 1.00 93.50 181 ALA A O 1
ATOM 1393 N N . LEU A 1 182 ? -10.690 -1.974 16.626 1.00 93.12 182 LEU A N 1
ATOM 1394 C CA . LEU A 1 182 ? -10.262 -1.719 17.999 1.00 93.12 182 LEU A CA 1
ATOM 1395 C C . LEU A 1 182 ? -8.907 -2.369 18.326 1.00 93.12 182 LEU A C 1
ATOM 1397 O O . LEU A 1 182 ? -8.081 -1.758 19.008 1.00 93.12 182 LEU A O 1
ATOM 1401 N N . GLN A 1 183 ? -8.651 -3.590 17.843 1.00 90.06 183 GLN A N 1
ATOM 1402 C CA . GLN A 1 183 ? -7.361 -4.259 18.047 1.00 90.06 183 GLN A CA 1
ATOM 1403 C C . GLN A 1 183 ? -6.215 -3.463 17.414 1.00 90.06 183 GLN A C 1
ATOM 1405 O O . GLN A 1 183 ? -5.227 -3.176 18.089 1.00 90.06 183 GLN A O 1
ATOM 1410 N N . PHE A 1 184 ? -6.368 -3.052 16.155 1.00 88.75 184 PHE A N 1
ATOM 1411 C CA . PHE A 1 184 ? -5.336 -2.306 15.442 1.00 88.75 184 PHE A CA 1
ATOM 1412 C C . PHE A 1 184 ? -5.093 -0.910 16.017 1.00 88.75 184 PHE A C 1
ATOM 1414 O O . PHE A 1 184 ? -3.938 -0.526 16.219 1.00 88.75 184 PHE A O 1
ATOM 1421 N N . TYR A 1 185 ? -6.153 -0.175 16.360 1.00 90.69 185 TYR A N 1
ATOM 1422 C CA .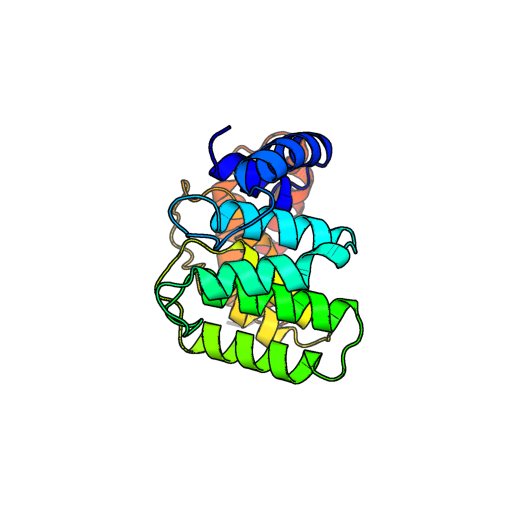 TYR A 1 185 ? -6.016 1.137 16.991 1.00 90.69 185 TYR A CA 1
ATOM 1423 C C . TYR A 1 185 ? -5.301 1.061 18.343 1.00 90.69 185 TYR A C 1
ATOM 1425 O O . TYR A 1 185 ? -4.415 1.874 18.614 1.00 90.69 185 TYR A O 1
ATOM 1433 N N . ARG A 1 186 ? -5.598 0.051 19.172 1.00 88.88 186 ARG A N 1
ATOM 1434 C CA . ARG A 1 186 ? -4.869 -0.167 20.433 1.00 88.88 186 ARG A CA 1
ATOM 1435 C C . ARG A 1 186 ? -3.386 -0.446 20.190 1.00 88.88 186 ARG A C 1
ATOM 1437 O O . ARG A 1 186 ? -2.547 0.111 20.896 1.00 88.88 186 ARG A O 1
ATOM 1444 N N . THR A 1 187 ? -3.043 -1.254 19.183 1.00 84.75 187 THR A N 1
ATOM 1445 C CA . THR A 1 187 ? -1.638 -1.501 18.818 1.00 84.75 187 THR A CA 1
ATOM 1446 C C . THR A 1 187 ? -0.946 -0.226 18.324 1.00 84.75 187 THR A C 1
ATOM 1448 O O . THR A 1 187 ? 0.202 0.017 18.698 1.00 84.75 187 THR A O 1
ATOM 1451 N N . PHE A 1 188 ? -1.630 0.616 17.542 1.00 84.75 188 PHE A N 1
ATOM 1452 C CA . PHE A 1 188 ? -1.117 1.925 17.123 1.00 84.75 188 PHE A CA 1
ATOM 1453 C C . PHE A 1 188 ? -0.802 2.830 18.322 1.00 84.75 188 PHE A C 1
ATOM 1455 O O . PHE A 1 188 ? 0.327 3.312 18.436 1.00 84.75 188 PHE A O 1
ATOM 1462 N N . VAL A 1 189 ? -1.760 3.019 19.237 1.00 84.62 189 VAL A N 1
ATOM 1463 C CA . VAL A 1 189 ? -1.582 3.884 20.417 1.00 84.62 189 VAL A CA 1
ATOM 1464 C C . VAL A 1 189 ? -0.481 3.345 21.330 1.00 84.62 189 VAL A C 1
ATOM 1466 O O . VAL A 1 189 ? 0.364 4.117 21.779 1.00 84.62 189 VAL A O 1
ATOM 1469 N N . LEU A 1 190 ? -0.418 2.026 21.548 1.00 81.69 190 LEU A N 1
ATOM 1470 C CA . LEU A 1 190 ? 0.650 1.401 22.336 1.00 81.69 190 LEU A CA 1
ATOM 1471 C C . LEU A 1 190 ? 2.037 1.675 21.734 1.00 81.69 190 LEU A C 1
ATOM 1473 O O . LEU A 1 190 ? 2.963 2.026 22.462 1.00 81.69 190 LEU A O 1
ATOM 1477 N N . ALA A 1 191 ? 2.178 1.563 20.409 1.00 75.19 191 ALA A N 1
ATOM 1478 C CA . ALA A 1 191 ? 3.432 1.850 19.710 1.00 75.19 191 ALA A CA 1
ATOM 1479 C C . ALA A 1 191 ? 3.823 3.341 19.753 1.00 75.19 191 ALA A C 1
ATOM 1481 O O . ALA A 1 191 ? 4.993 3.678 19.577 1.00 75.19 191 ALA A O 1
ATOM 1482 N N . ARG A 1 192 ? 2.859 4.239 19.988 1.00 76.12 192 ARG A N 1
ATOM 1483 C CA . ARG A 1 192 ? 3.030 5.700 20.011 1.00 76.12 192 ARG A CA 1
ATOM 1484 C C . ARG A 1 192 ? 2.896 6.299 21.423 1.00 76.12 192 ARG A C 1
ATOM 1486 O O . ARG A 1 192 ? 2.808 7.515 21.544 1.00 76.12 192 ARG A O 1
ATOM 1493 N N . GLY A 1 193 ? 2.928 5.493 22.492 1.00 61.34 193 GLY A N 1
ATOM 1494 C CA . GLY A 1 193 ? 2.616 5.909 23.875 1.00 61.34 193 GLY A CA 1
ATOM 1495 C C . GLY A 1 193 ? 3.455 7.055 24.471 1.00 61.34 193 GLY A C 1
ATOM 1496 O O . GLY A 1 193 ? 3.076 7.622 25.490 1.00 61.34 193 GLY A O 1
ATOM 1497 N N . SER A 1 194 ? 4.563 7.435 23.829 1.00 64.88 194 SER A N 1
ATOM 1498 C CA . SER A 1 194 ? 5.333 8.658 24.103 1.00 64.88 194 SER A CA 1
ATOM 1499 C C . SER A 1 194 ? 5.714 9.366 22.798 1.00 64.88 194 SER A C 1
ATOM 1501 O O . SER A 1 194 ? 6.887 9.660 22.555 1.00 64.88 194 SER A O 1
ATOM 1503 N N . ALA A 1 195 ? 4.745 9.527 21.899 1.00 63.09 195 ALA A N 1
ATOM 1504 C CA . ALA A 1 195 ? 4.960 10.161 20.609 1.00 63.09 195 ALA A CA 1
ATOM 1505 C C . ALA A 1 195 ? 5.473 11.600 20.761 1.00 63.09 195 ALA A C 1
ATOM 1507 O O . ALA A 1 195 ? 5.145 12.310 21.712 1.00 63.09 195 ALA A O 1
ATOM 1508 N N . ASP A 1 196 ? 6.275 12.016 19.782 1.00 66.06 196 ASP A N 1
ATOM 1509 C CA . ASP A 1 196 ? 6.643 13.412 19.559 1.00 66.06 196 ASP A CA 1
ATOM 1510 C C . ASP A 1 196 ? 5.384 14.299 19.560 1.00 66.06 196 ASP A C 1
ATOM 1512 O O . ASP A 1 196 ? 4.341 13.892 19.040 1.00 66.06 196 ASP A O 1
ATOM 1516 N N . SER A 1 197 ? 5.478 15.511 20.117 1.00 74.00 197 SER A N 1
ATOM 1517 C CA . SER A 1 197 ? 4.339 16.432 20.244 1.00 74.00 197 SER A CA 1
ATOM 1518 C C . SER A 1 197 ? 3.670 16.761 18.908 1.00 74.00 197 SER A C 1
ATOM 1520 O O . SER A 1 197 ? 2.483 17.079 18.869 1.00 74.00 197 SER A O 1
ATOM 1522 N N . ARG A 1 198 ? 4.401 16.628 17.796 1.00 73.06 198 ARG A N 1
ATOM 1523 C CA . ARG A 1 198 ? 3.866 16.773 16.435 1.00 73.06 198 ARG A CA 1
ATOM 1524 C C . ARG A 1 198 ? 2.779 15.752 16.090 1.00 73.06 198 ARG A C 1
ATOM 1526 O O . ARG A 1 198 ? 1.990 16.009 15.189 1.00 73.06 198 ARG A O 1
ATOM 1533 N N . LEU A 1 199 ? 2.735 14.613 16.779 1.00 74.50 199 LEU A N 1
ATOM 1534 C CA . LEU A 1 199 ? 1.797 13.516 16.522 1.00 74.50 199 LEU A CA 1
ATOM 1535 C C . LEU A 1 199 ? 0.719 13.383 17.608 1.00 74.50 199 LEU A C 1
ATOM 1537 O O . LEU A 1 199 ? -0.150 12.521 17.495 1.00 74.50 199 LEU A O 1
ATOM 1541 N N . SER A 1 200 ? 0.739 14.224 18.650 1.00 81.25 200 SER A N 1
ATOM 1542 C CA . SER A 1 200 ? -0.190 14.116 19.785 1.00 81.25 200 SER A CA 1
ATOM 1543 C C . SER A 1 200 ? -1.656 14.194 19.362 1.00 81.25 200 SER A C 1
ATOM 1545 O O . SER A 1 200 ? -2.450 13.373 19.806 1.00 81.25 200 SER A O 1
ATOM 1547 N N . ALA A 1 201 ? -2.002 15.099 18.441 1.00 84.88 201 ALA A N 1
ATOM 1548 C CA . ALA A 1 201 ? -3.378 15.244 17.962 1.00 84.88 201 ALA A CA 1
ATOM 1549 C C . ALA A 1 201 ? -3.903 13.976 17.257 1.00 84.88 201 ALA A C 1
ATOM 1551 O O . ALA A 1 201 ? -5.058 13.597 17.438 1.00 84.88 201 ALA A O 1
ATOM 1552 N N . GLU A 1 202 ? -3.054 13.293 16.482 1.00 84.88 202 GLU A N 1
ATOM 1553 C CA . GLU A 1 202 ? -3.421 12.029 15.835 1.00 84.88 202 GLU A CA 1
ATOM 1554 C C . GLU A 1 202 ? -3.641 10.925 16.877 1.00 84.88 202 GLU A C 1
ATOM 1556 O O . GLU A 1 202 ? -4.644 10.212 16.833 1.00 84.88 202 GLU A O 1
ATOM 1561 N N . VAL A 1 203 ? -2.733 10.811 17.850 1.00 86.81 203 VAL A N 1
ATOM 1562 C CA . VAL A 1 203 ? -2.841 9.813 18.922 1.00 86.81 203 VAL A CA 1
ATOM 1563 C C . VAL A 1 203 ? -4.098 10.043 19.767 1.00 86.81 203 VAL A C 1
ATOM 1565 O O . VAL A 1 203 ? -4.810 9.085 20.061 1.00 86.81 203 VAL A O 1
ATOM 1568 N N . GLU A 1 204 ? -4.412 11.292 20.112 1.00 89.94 204 GLU A N 1
ATOM 1569 C CA . GLU A 1 204 ? -5.616 11.664 20.869 1.00 89.94 204 GLU A CA 1
ATOM 1570 C C . GLU A 1 204 ? -6.909 11.369 20.096 1.00 89.94 204 GLU A C 1
ATOM 1572 O O . GLU A 1 204 ? -7.878 10.865 20.673 1.00 89.94 204 GLU A O 1
ATOM 1577 N N . SER A 1 205 ? -6.921 11.626 18.785 1.00 91.31 205 SER A N 1
ATOM 1578 C CA . SER A 1 205 ? -8.061 11.301 17.923 1.00 91.31 205 SER A CA 1
ATOM 1579 C C . SER A 1 205 ? -8.330 9.794 17.895 1.00 91.31 205 SER A C 1
ATOM 1581 O O . SER A 1 205 ? -9.464 9.369 18.123 1.00 91.31 205 SER A O 1
ATOM 1583 N N . ILE A 1 206 ? -7.291 8.972 17.712 1.00 92.38 206 ILE A N 1
ATOM 1584 C CA . ILE A 1 206 ? -7.442 7.511 17.718 1.00 92.38 206 ILE A CA 1
ATOM 1585 C C . ILE A 1 206 ? -7.800 6.985 19.114 1.00 92.38 206 ILE A C 1
ATOM 1587 O O . ILE A 1 206 ? -8.639 6.094 19.230 1.00 92.38 206 ILE A O 1
ATOM 1591 N N . ALA A 1 207 ? -7.237 7.551 20.186 1.00 92.62 207 ALA A N 1
ATOM 1592 C CA . ALA A 1 207 ? -7.611 7.195 21.556 1.00 92.62 207 ALA A CA 1
ATOM 1593 C C . ALA A 1 207 ? -9.094 7.483 21.850 1.00 92.62 207 ALA A C 1
ATOM 1595 O O . ALA A 1 207 ? -9.756 6.690 22.518 1.00 92.62 207 ALA A O 1
ATOM 1596 N N . SER A 1 208 ? -9.631 8.576 21.303 1.00 94.94 208 SER A N 1
ATOM 1597 C CA . SER A 1 208 ? -11.058 8.896 21.408 1.00 94.94 208 SER A CA 1
ATOM 1598 C C . SER A 1 208 ? -11.913 7.871 20.657 1.00 94.94 208 SER A C 1
ATOM 1600 O O . SER A 1 208 ? -12.863 7.337 21.228 1.00 94.94 208 SER A O 1
ATOM 1602 N N . ARG A 1 209 ? -11.527 7.502 19.425 1.00 96.50 209 ARG A N 1
ATOM 1603 C CA . ARG A 1 209 ? -12.249 6.479 18.648 1.00 96.50 209 ARG A CA 1
ATOM 1604 C C . ARG A 1 209 ? -12.215 5.099 19.313 1.00 96.50 209 ARG A C 1
ATOM 1606 O O . ARG A 1 209 ? -13.203 4.376 19.262 1.00 96.50 209 ARG A O 1
ATOM 1613 N N . ILE A 1 210 ? -11.115 4.740 19.982 1.00 95.69 210 ILE A N 1
ATOM 1614 C CA . ILE A 1 210 ? -11.027 3.520 20.803 1.00 95.69 210 ILE A CA 1
ATOM 1615 C C . ILE A 1 210 ? -12.123 3.507 21.876 1.00 95.69 210 ILE A C 1
ATOM 1617 O O . ILE A 1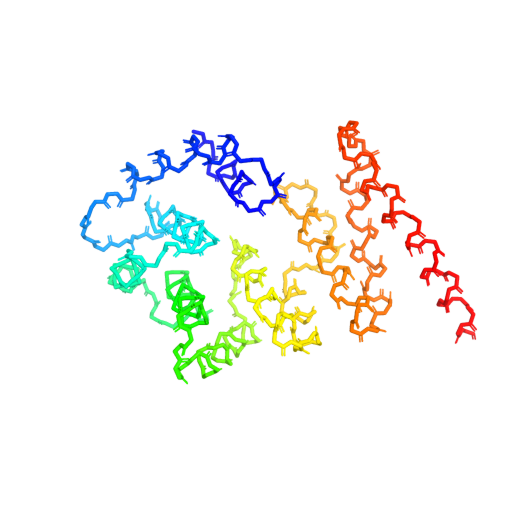 210 ? -12.831 2.510 21.991 1.00 95.69 210 ILE A O 1
ATOM 1621 N N . ALA A 1 211 ? -12.288 4.600 22.627 1.00 96.06 211 ALA A N 1
ATOM 1622 C CA . ALA A 1 211 ? -13.289 4.683 23.691 1.00 96.06 211 ALA A CA 1
ATOM 1623 C C . ALA A 1 211 ? -14.728 4.579 23.151 1.00 96.06 211 ALA A C 1
ATOM 1625 O O . ALA A 1 211 ? -15.578 3.932 23.764 1.00 96.06 211 ALA A O 1
ATOM 1626 N N . GLU A 1 212 ? -14.998 5.177 21.988 1.00 96.44 212 GLU A N 1
ATOM 1627 C CA . GLU A 1 212 ? -16.288 5.044 21.300 1.00 96.44 212 GLU A CA 1
ATOM 1628 C C . GLU A 1 212 ? -16.567 3.594 20.892 1.00 96.44 212 GLU A C 1
ATOM 1630 O O . GLU A 1 212 ? -17.612 3.049 21.243 1.00 96.44 212 GLU A O 1
ATOM 1635 N N . LEU A 1 213 ? -15.615 2.943 20.214 1.00 96.12 213 LEU A N 1
ATOM 1636 C CA . LEU A 1 213 ? -15.744 1.550 19.778 1.00 96.12 213 LEU A CA 1
ATOM 1637 C C . LEU A 1 213 ? -15.927 0.589 20.959 1.00 96.12 213 LEU A C 1
ATOM 1639 O O . LEU A 1 213 ? -16.709 -0.355 20.869 1.00 96.12 213 LEU A O 1
ATOM 1643 N N . GLU A 1 214 ? -15.227 0.818 22.072 1.00 96.06 214 GLU A N 1
ATOM 1644 C CA . GLU A 1 214 ? -15.408 0.049 23.307 1.00 96.06 214 GLU A CA 1
ATOM 1645 C C . GLU A 1 214 ? -16.843 0.171 23.834 1.00 96.06 214 GLU A C 1
ATOM 1647 O O . GLU A 1 214 ? -17.488 -0.847 24.090 1.00 96.06 214 GLU A O 1
ATOM 1652 N N . ALA A 1 215 ? -17.375 1.394 23.915 1.00 95.12 215 ALA A N 1
ATOM 1653 C CA . ALA A 1 215 ? -18.747 1.631 24.353 1.00 95.12 215 ALA A CA 1
ATOM 1654 C C . ALA A 1 215 ? -19.785 1.016 23.396 1.00 95.12 215 ALA A C 1
ATOM 1656 O O . ALA A 1 215 ? -20.755 0.406 23.850 1.00 95.12 215 ALA A O 1
ATOM 1657 N N . GLU A 1 216 ? -19.585 1.141 22.081 1.00 94.00 216 GLU A N 1
ATOM 1658 C CA . GLU A 1 216 ? -20.450 0.541 21.058 1.00 94.00 216 GLU A CA 1
ATOM 1659 C C . GLU A 1 216 ? -20.475 -0.993 21.155 1.00 94.00 216 GLU A C 1
ATOM 1661 O O . GLU A 1 216 ? -21.537 -1.607 21.037 1.00 94.00 216 GLU A O 1
ATOM 1666 N N . LEU A 1 217 ? -19.318 -1.625 21.375 1.00 92.62 217 LEU A N 1
ATOM 1667 C CA . LEU A 1 217 ? -19.206 -3.080 21.500 1.00 92.62 217 LEU A CA 1
ATOM 1668 C C . LEU A 1 217 ? -19.807 -3.599 22.809 1.00 92.62 217 LEU A C 1
ATOM 1670 O O . LEU A 1 217 ? -20.419 -4.667 22.802 1.00 92.62 217 LEU A O 1
ATOM 1674 N N . ASP A 1 218 ? -19.676 -2.858 23.909 1.00 91.38 218 ASP A N 1
ATOM 1675 C CA . ASP A 1 218 ? -20.279 -3.229 25.191 1.00 91.38 218 ASP A CA 1
ATOM 1676 C C . ASP A 1 218 ? -21.809 -3.093 25.182 1.00 91.38 218 ASP A C 1
ATOM 1678 O O . ASP A 1 218 ? -22.489 -3.892 25.817 1.00 91.38 218 ASP A O 1
ATOM 1682 N N . GLN A 1 219 ? -22.375 -2.159 24.411 1.00 87.69 219 GLN A N 1
ATOM 1683 C CA . GLN A 1 219 ? -23.832 -2.033 24.231 1.00 87.69 219 GLN A CA 1
ATOM 1684 C C . GLN A 1 219 ? -24.455 -3.153 23.380 1.00 87.69 219 GLN A C 1
ATOM 1686 O O . GLN A 1 219 ? -25.669 -3.349 23.417 1.00 87.69 219 GLN A O 1
ATOM 1691 N N . ARG A 1 220 ? -23.647 -3.863 22.582 1.00 79.62 220 ARG A N 1
ATOM 1692 C CA . ARG A 1 220 ? -24.091 -4.977 21.725 1.00 79.62 220 ARG A CA 1
ATOM 1693 C C . ARG A 1 220 ? -24.004 -6.346 22.417 1.00 79.62 220 ARG A C 1
ATOM 1695 O O . ARG A 1 220 ? -24.393 -7.341 21.804 1.00 79.62 220 ARG A O 1
ATOM 1702 N N . ARG A 1 221 ? -23.463 -6.403 23.638 1.00 67.38 221 ARG A N 1
ATOM 1703 C CA . ARG A 1 221 ? -23.345 -7.610 24.473 1.00 67.38 221 ARG A CA 1
ATOM 1704 C C . ARG A 1 221 ? -24.544 -7.761 25.400 1.00 67.38 221 ARG A C 1
ATOM 1706 O O . ARG A 1 221 ? -24.937 -8.928 25.613 1.00 67.38 221 ARG A O 1
#

Secondary structure (DSSP, 8-state):
--HHHHHIIIIIS--HHHHHHHHHHHHHHH-SSS---TTTTHHHHHHHHHHHHHTT--TTHHHHHHHHHHT-S-S-TTT-HHHHHHHHHHHHHHHHTT-TTHHHHHHHHHHHHHS--S-TT-HHHHHHHHHHHHHTT-HHHHHHHHTSS------TTSTTHHHHHHHHHHHHHHTT-HHHHHHHHHHHHHHTTT--GGGHHHHHHHHHHHHHHHHHHHHT-

Radius of gyration: 17.92 Å; chains: 1; bounding box: 46×34×44 Å